Protein AF-A0A9Q0Y713-F1 (afdb_monomer_lite)

Sequence (232 aa):
MKVEVRAWLAIFNFWLKLIFLLRTLTSLLFVDNYHPTWKRALSLKVKTYGLSMKCLIQADYEMAKQLLKQRILVVERHCDLGATSNNILTNPALIPFKPANYFFAHLTKNQRRAFTLARMNALPSAIQEGKFHKIPYSHRKCLCRTDRIQTLVHVFLHCPLYDGIREKLIAPYLKQFPGWPEAFYTGLLLSEQNIYTEECPTSSILSNVAKFCAAAIIIHAQVSAIAQALTN

Radius of gyration: 23.09 Å; chains: 1; bounding box: 54×35×72 Å

pLDDT: mean 79.24, std 14.97, range [39.88, 96.69]

Structure (mmCIF, N/CA/C/O backbone):
data_AF-A0A9Q0Y713-F1
#
_entry.id   AF-A0A9Q0Y713-F1
#
loop_
_atom_site.group_PDB
_atom_site.id
_atom_site.type_symbol
_atom_site.label_atom_id
_atom_site.label_alt_id
_atom_site.label_comp_id
_atom_site.label_asym_id
_atom_site.label_entity_id
_atom_site.label_seq_id
_atom_site.pdbx_PDB_ins_code
_atom_site.Cartn_x
_atom_site.Cartn_y
_atom_site.Cartn_z
_atom_site.occupancy
_atom_site.B_iso_or_equiv
_atom_site.auth_seq_id
_atom_site.auth_comp_id
_atom_site.auth_asym_id
_atom_site.auth_atom_id
_atom_site.pdbx_PDB_model_num
ATOM 1 N N . MET A 1 1 ? -26.873 3.922 7.258 1.00 63.59 1 MET A N 1
ATOM 2 C CA . MET A 1 1 ? -26.369 3.857 8.644 1.00 63.59 1 MET A CA 1
ATOM 3 C C . MET A 1 1 ? -27.535 3.642 9.590 1.00 63.59 1 MET A C 1
ATOM 5 O O . MET A 1 1 ? -28.356 4.550 9.728 1.00 63.59 1 MET A O 1
ATOM 9 N N . LYS A 1 2 ? -27.622 2.444 10.166 1.00 77.56 2 LYS A N 1
ATOM 10 C CA . LYS A 1 2 ? -28.666 1.974 11.082 1.00 77.56 2 LYS A CA 1
ATOM 11 C C . LYS A 1 2 ? -28.768 2.889 12.310 1.00 77.56 2 LYS A C 1
ATOM 13 O O . LYS A 1 2 ? -27.781 3.489 12.743 1.00 77.56 2 LYS A O 1
ATOM 18 N N . VAL A 1 3 ? -29.970 3.003 12.877 1.00 80.19 3 VAL A N 1
ATOM 19 C CA . VAL A 1 3 ? -30.244 3.854 14.053 1.00 80.19 3 VAL A CA 1
ATOM 20 C C . VAL A 1 3 ? -29.385 3.433 15.249 1.00 80.19 3 VAL A C 1
ATOM 22 O O . VAL A 1 3 ? -28.808 4.284 15.923 1.00 80.19 3 VAL A O 1
ATOM 25 N N . GLU A 1 4 ? -29.199 2.125 15.441 1.00 81.50 4 GLU A N 1
ATOM 26 C CA . GLU A 1 4 ? -28.352 1.573 16.504 1.00 81.50 4 GLU A CA 1
ATOM 27 C C . GLU A 1 4 ? -26.894 2.062 16.402 1.00 81.50 4 GLU A C 1
ATOM 29 O O . GLU A 1 4 ? -26.287 2.459 17.396 1.00 81.50 4 GLU A O 1
ATOM 34 N N . VAL A 1 5 ? -26.338 2.112 15.188 1.00 82.25 5 VAL A N 1
ATOM 35 C CA . VAL A 1 5 ? -24.960 2.564 14.934 1.00 82.25 5 VAL A CA 1
ATOM 36 C C . VAL A 1 5 ? -24.782 4.041 15.290 1.00 82.25 5 VAL A C 1
ATOM 38 O O . VAL A 1 5 ? -23.784 4.424 15.905 1.00 82.25 5 VAL A O 1
ATOM 41 N N . ARG A 1 6 ? -25.773 4.878 14.956 1.00 83.00 6 ARG A N 1
ATOM 42 C CA . ARG A 1 6 ? -25.789 6.303 15.328 1.00 83.00 6 ARG A CA 1
ATOM 43 C C . ARG A 1 6 ? -25.812 6.484 16.846 1.00 83.00 6 ARG A C 1
ATOM 45 O O . ARG A 1 6 ? -25.045 7.295 17.362 1.00 83.00 6 ARG A O 1
ATOM 52 N N . ALA A 1 7 ? -26.641 5.709 17.545 1.00 85.69 7 ALA A N 1
ATOM 53 C CA . ALA A 1 7 ? -26.738 5.749 19.001 1.00 85.69 7 ALA A CA 1
ATOM 54 C C . ALA A 1 7 ? -25.409 5.354 19.664 1.00 85.69 7 ALA A C 1
ATOM 56 O O . ALA A 1 7 ? -24.905 6.080 20.520 1.00 85.69 7 ALA A O 1
ATOM 57 N N . TRP A 1 8 ? -24.775 4.269 19.208 1.00 87.69 8 TRP A N 1
ATOM 58 C CA . TRP A 1 8 ? -23.478 3.848 19.741 1.00 87.69 8 TRP A CA 1
ATOM 59 C C . TRP A 1 8 ? -22.362 4.857 19.477 1.00 87.69 8 TRP A C 1
ATOM 61 O O . TRP A 1 8 ? -21.559 5.110 20.371 1.00 87.69 8 TRP A O 1
ATOM 71 N N . LEU A 1 9 ? -22.321 5.488 18.301 1.00 86.50 9 LEU A N 1
ATOM 72 C CA . LEU A 1 9 ? -21.362 6.564 18.028 1.00 86.50 9 LEU A CA 1
ATOM 73 C C . LEU A 1 9 ? -21.535 7.747 18.986 1.00 86.50 9 LEU A C 1
ATOM 75 O O . LEU A 1 9 ? -20.541 8.292 19.465 1.00 86.50 9 LEU A O 1
ATOM 79 N N . ALA A 1 10 ? -22.775 8.142 19.281 1.00 86.50 10 ALA A N 1
ATOM 80 C CA . ALA A 1 10 ? -23.052 9.202 20.245 1.00 86.50 10 ALA A CA 1
ATOM 81 C C . ALA A 1 10 ? -22.584 8.814 21.658 1.00 86.50 10 ALA A C 1
ATOM 83 O O . ALA A 1 10 ? -21.874 9.590 22.300 1.00 86.50 10 ALA A O 1
ATOM 84 N N . ILE A 1 11 ? -22.895 7.588 22.093 1.00 87.44 11 ILE A N 1
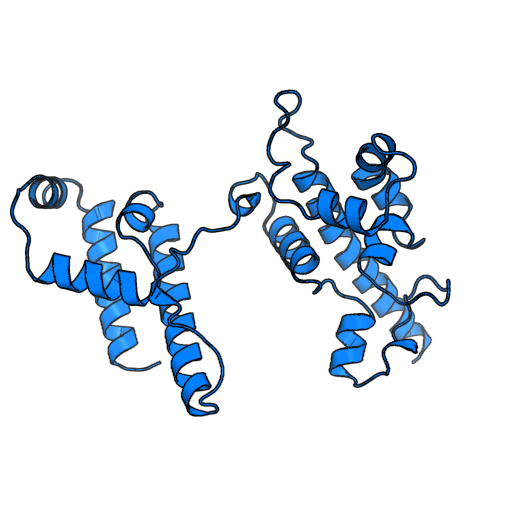ATOM 85 C CA . ILE A 1 11 ? -22.485 7.038 23.392 1.00 87.44 11 ILE A CA 1
ATOM 86 C C . ILE A 1 11 ? -20.954 6.989 23.517 1.00 87.44 11 ILE A C 1
ATOM 88 O O . ILE A 1 11 ? -20.407 7.460 24.513 1.00 87.44 11 ILE A O 1
ATOM 92 N N . PHE A 1 12 ? -20.238 6.477 22.510 1.00 88.62 12 PHE A N 1
ATOM 93 C CA . PHE A 1 12 ? -18.773 6.414 22.553 1.00 88.62 12 PHE A CA 1
ATOM 94 C C . PHE A 1 12 ? -18.122 7.790 22.509 1.00 88.62 12 PHE A C 1
ATOM 96 O O . PHE A 1 12 ? -17.156 8.018 23.230 1.00 88.62 12 PHE A O 1
ATOM 103 N N . ASN A 1 13 ? -18.649 8.722 21.711 1.00 87.00 13 ASN A N 1
ATOM 104 C CA . ASN A 1 13 ? -18.147 10.094 21.695 1.00 87.00 13 ASN A CA 1
ATOM 105 C C . ASN A 1 13 ? -18.317 10.760 23.063 1.00 87.00 13 ASN A C 1
ATOM 107 O O . ASN A 1 13 ? -17.397 11.417 23.539 1.00 87.00 13 ASN A O 1
ATOM 111 N N . PHE A 1 14 ? -19.473 10.582 23.703 1.00 85.44 14 PHE A N 1
ATOM 112 C CA . PHE A 1 14 ? -19.715 11.093 25.048 1.00 85.44 14 PHE A CA 1
ATOM 113 C C . PHE A 1 14 ? -18.764 10.464 26.076 1.00 85.44 14 PHE A C 1
ATOM 115 O O . PHE A 1 14 ? -18.131 11.175 26.851 1.00 85.44 14 PHE A O 1
ATOM 122 N N . TRP A 1 15 ? -18.587 9.143 26.023 1.00 85.88 15 TRP A N 1
ATOM 123 C CA . TRP A 1 15 ? -17.656 8.418 26.886 1.00 85.88 15 TRP A CA 1
ATOM 124 C C . TRP A 1 15 ? -16.191 8.858 26.703 1.00 85.88 15 TRP A C 1
ATOM 126 O O . TRP A 1 15 ? -15.490 9.079 27.689 1.00 85.88 15 TRP A O 1
ATOM 136 N N . LEU A 1 16 ? -15.729 9.054 25.465 1.00 84.19 16 LEU A N 1
ATOM 137 C CA . LEU A 1 16 ? -14.388 9.581 25.193 1.00 84.19 16 LEU A CA 1
ATOM 138 C C . LEU A 1 16 ? -14.226 10.998 25.754 1.00 84.19 16 LEU A C 1
ATOM 140 O O . LEU A 1 16 ? -13.221 11.292 26.395 1.00 84.19 16 LEU A O 1
ATOM 144 N N . LYS A 1 17 ? -15.222 11.874 25.571 1.00 84.44 17 LYS A N 1
ATOM 145 C CA . LYS A 1 17 ? -15.198 13.222 26.160 1.00 84.44 17 LYS A CA 1
ATOM 146 C C . LYS A 1 17 ? -15.094 13.167 27.685 1.00 84.44 17 LYS A C 1
ATOM 148 O O . LYS A 1 17 ? -14.314 13.915 28.262 1.00 84.44 17 LYS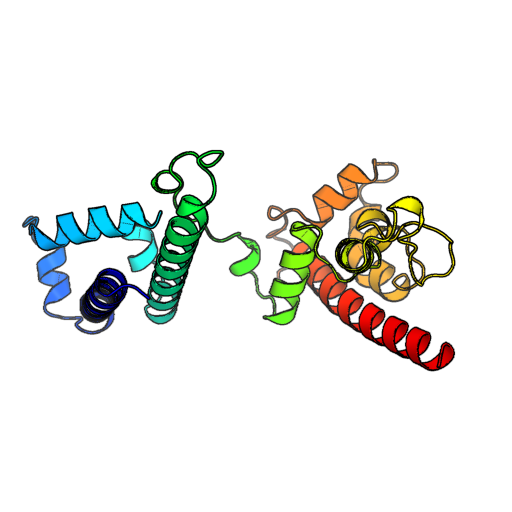 A O 1
ATOM 153 N N . LEU A 1 18 ? -15.825 12.260 28.329 1.00 78.12 18 LEU A N 1
ATOM 154 C CA . LEU A 1 18 ? -15.758 12.050 29.776 1.00 78.12 18 LEU A CA 1
ATOM 155 C C . LEU A 1 18 ? -14.345 11.676 30.253 1.00 78.12 18 LEU A C 1
ATOM 157 O O . LEU A 1 18 ? -13.889 12.206 31.263 1.00 78.12 18 LEU A O 1
ATOM 161 N N . ILE A 1 19 ? -13.636 10.808 29.530 1.00 77.06 19 ILE A N 1
ATOM 162 C CA . ILE A 1 19 ? -12.273 10.387 29.896 1.00 77.06 19 ILE A CA 1
ATOM 163 C C . ILE A 1 19 ? -11.241 11.483 29.636 1.00 77.06 19 ILE A C 1
ATOM 165 O O . ILE A 1 19 ? -10.391 11.739 30.483 1.00 77.06 19 ILE A O 1
ATOM 169 N N . PHE A 1 20 ? -11.291 12.105 28.459 1.00 75.94 20 PHE A N 1
ATOM 170 C CA . PHE A 1 20 ? -10.207 12.967 27.987 1.00 75.94 20 PHE A CA 1
ATOM 171 C C . PHE A 1 20 ? -10.398 14.452 28.323 1.00 75.94 20 PHE A C 1
ATOM 173 O O . PHE A 1 20 ? -9.408 15.174 28.398 1.00 75.94 20 PHE A O 1
ATOM 180 N N . LEU A 1 21 ? -11.635 14.925 28.525 1.00 71.00 21 LEU A N 1
ATOM 181 C CA . LEU A 1 21 ? -11.928 16.353 28.734 1.00 71.00 21 LEU A CA 1
ATOM 182 C C . LEU A 1 21 ? -12.357 16.685 30.170 1.00 71.00 21 LEU A C 1
ATOM 184 O O . LEU A 1 21 ? -12.054 17.773 30.650 1.00 71.00 21 LEU A O 1
ATOM 188 N N . LEU A 1 22 ? -13.030 15.774 30.882 1.00 65.75 22 LEU A N 1
ATOM 189 C C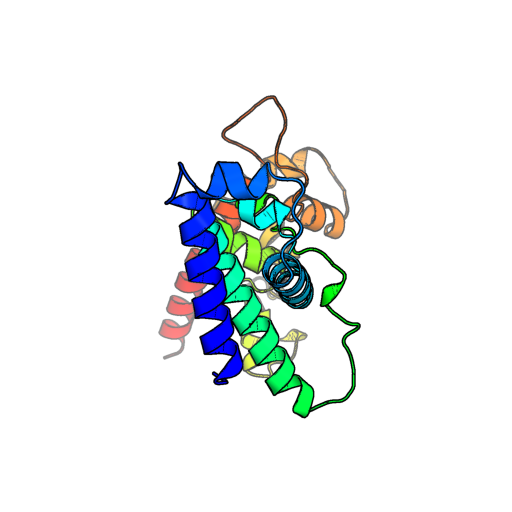A . LEU A 1 22 ? -13.490 16.020 32.256 1.00 65.75 22 LEU A CA 1
ATOM 190 C C . LEU A 1 22 ? -12.498 15.464 33.286 1.00 65.75 22 LEU A C 1
ATOM 192 O O . LEU A 1 22 ? -12.756 14.466 33.940 1.00 65.75 22 LEU A O 1
ATOM 196 N N . ARG A 1 23 ? -11.351 16.128 33.446 1.00 57.03 23 ARG A N 1
ATOM 197 C CA . ARG A 1 23 ? -10.198 15.651 34.241 1.00 57.03 23 ARG A CA 1
ATOM 198 C C . ARG A 1 23 ? -10.453 15.384 35.742 1.00 57.03 23 ARG A C 1
ATOM 200 O O . ARG A 1 23 ? -9.631 14.718 36.369 1.00 57.03 23 ARG A O 1
ATOM 207 N N . THR A 1 24 ? -11.537 15.890 36.334 1.00 57.03 24 THR A N 1
ATOM 208 C CA . THR A 1 24 ? -11.707 15.961 37.803 1.00 57.03 24 THR A CA 1
ATOM 209 C C . THR A 1 24 ? -12.681 14.949 38.415 1.00 57.03 24 THR A C 1
ATOM 211 O O . THR A 1 24 ? -12.411 14.450 39.500 1.00 57.03 24 THR A O 1
ATOM 214 N N . LEU A 1 25 ? -13.792 14.615 37.751 1.00 55.88 25 LEU A N 1
ATOM 215 C CA . LEU A 1 25 ? -14.823 13.712 38.302 1.00 55.88 25 LEU A CA 1
ATOM 216 C C . LEU A 1 25 ? -14.716 12.277 37.771 1.00 55.88 25 LEU A C 1
ATOM 218 O O . LEU A 1 25 ? -15.039 11.322 38.474 1.00 55.88 25 LEU A O 1
ATOM 222 N N . THR A 1 26 ? -14.242 12.091 36.538 1.00 55.97 26 THR A N 1
ATOM 223 C CA . THR A 1 26 ? -14.124 10.752 35.943 1.00 55.97 26 THR A CA 1
ATOM 224 C C . THR A 1 26 ? -12.898 10.004 36.435 1.00 55.97 26 THR A C 1
ATOM 226 O O . THR A 1 26 ? -12.982 8.795 36.619 1.00 55.97 26 THR A O 1
ATOM 229 N N . SER A 1 27 ? -11.796 10.695 36.732 1.00 53.69 27 SER A N 1
ATOM 230 C CA . SER A 1 27 ? -10.625 10.108 37.394 1.00 53.69 27 SER A CA 1
ATOM 231 C C . SER A 1 27 ? -11.010 9.409 38.704 1.00 53.69 27 SER A C 1
ATOM 233 O O . SER A 1 27 ? -10.594 8.276 38.924 1.00 53.69 27 SER A O 1
ATOM 235 N N . LEU A 1 28 ? -11.903 10.007 39.499 1.00 54.62 28 LEU A N 1
ATOM 236 C CA . LEU A 1 28 ? -12.452 9.399 40.716 1.00 54.62 28 LEU A CA 1
ATOM 237 C C . LEU A 1 28 ? -13.350 8.183 40.420 1.00 54.62 28 LEU A C 1
ATOM 239 O O . LEU A 1 28 ? -13.175 7.137 41.035 1.00 54.62 28 LEU A O 1
ATOM 243 N N . LEU A 1 29 ? -14.232 8.257 39.414 1.00 56.84 29 LEU A N 1
ATOM 244 C CA . LEU A 1 29 ? -15.088 7.130 38.989 1.00 56.84 29 LEU A CA 1
ATOM 245 C C . LEU A 1 29 ? -14.316 5.937 38.389 1.00 56.84 29 LEU A C 1
ATOM 247 O O . LEU A 1 29 ? -14.857 4.834 38.292 1.00 56.84 29 LEU A O 1
ATOM 251 N N . PHE A 1 30 ? -13.083 6.147 37.914 1.00 56.12 30 PHE A N 1
ATOM 252 C CA . PHE A 1 30 ? -12.217 5.080 37.399 1.00 56.12 30 PHE A CA 1
ATOM 253 C C . PHE A 1 30 ? -11.274 4.491 38.457 1.00 56.12 30 PHE A C 1
ATOM 255 O O . PHE A 1 30 ? -10.820 3.365 38.247 1.00 56.12 30 PHE A O 1
ATOM 262 N N . VAL A 1 31 ? -11.000 5.218 39.547 1.00 54.97 31 VAL A N 1
ATOM 263 C CA . VAL A 1 31 ? -10.258 4.739 40.731 1.00 54.97 31 VAL A CA 1
ATOM 264 C C . VAL A 1 31 ? -11.171 3.961 41.681 1.00 54.97 31 VAL A C 1
ATOM 266 O O . VAL A 1 31 ? -10.708 3.058 42.371 1.00 54.97 31 VAL A O 1
ATOM 269 N N . ASP A 1 32 ? -12.467 4.270 41.685 1.00 57.03 32 ASP A N 1
ATOM 270 C CA . ASP A 1 32 ? -13.451 3.547 42.479 1.00 57.03 32 ASP A CA 1
ATOM 271 C C . ASP A 1 32 ? -13.588 2.079 42.014 1.00 57.03 32 ASP A C 1
ATOM 273 O O . ASP A 1 32 ? -13.663 1.779 40.815 1.00 57.03 32 ASP A O 1
ATOM 277 N N . ASN A 1 33 ? -13.653 1.149 42.973 1.00 57.69 33 ASN A N 1
ATOM 278 C CA . ASN A 1 33 ? -13.847 -0.290 42.732 1.00 57.69 33 ASN A CA 1
ATOM 279 C C . ASN A 1 33 ? -15.261 -0.613 42.223 1.00 57.69 33 ASN A C 1
ATOM 281 O O . ASN A 1 33 ? -15.589 -1.765 41.930 1.00 57.69 33 ASN A O 1
ATOM 285 N N . TYR A 1 34 ? -16.108 0.403 42.086 1.00 62.25 34 TYR A N 1
ATOM 286 C CA . TYR A 1 34 ? -17.422 0.271 41.498 1.00 62.25 34 TYR A CA 1
ATOM 287 C C . TYR A 1 34 ? -17.335 -0.104 40.006 1.00 62.25 34 TYR A C 1
ATOM 289 O O . TYR A 1 34 ? -16.697 0.552 39.176 1.00 62.25 34 TYR A O 1
ATOM 297 N N . HIS A 1 35 ? -18.003 -1.197 39.634 1.00 62.81 35 HIS A N 1
ATOM 298 C CA . HIS A 1 35 ? -18.115 -1.673 38.255 1.00 62.81 35 HIS A CA 1
ATOM 299 C C . HIS A 1 35 ? -19.514 -1.384 37.705 1.00 62.81 35 HIS A C 1
ATOM 301 O O . HIS A 1 35 ? -20.364 -2.278 37.686 1.00 62.81 35 HIS A O 1
ATOM 307 N N . PRO A 1 36 ? -19.783 -0.154 37.232 1.00 70.69 36 PRO A N 1
ATOM 308 C CA . PRO A 1 36 ? -21.106 0.179 36.745 1.00 70.69 36 PRO A CA 1
ATOM 309 C C . PRO A 1 36 ? -21.493 -0.686 35.540 1.00 70.69 36 PRO A C 1
ATOM 311 O O . PRO A 1 36 ? -20.684 -0.954 34.642 1.00 70.69 36 PRO A O 1
ATOM 314 N N . THR A 1 37 ? -22.765 -1.074 35.483 1.00 75.81 37 THR A N 1
ATOM 315 C CA . THR A 1 37 ? -23.350 -1.882 34.398 1.00 75.81 37 THR A CA 1
ATOM 316 C C . THR A 1 37 ? -23.108 -1.259 33.022 1.00 75.81 37 THR A C 1
ATOM 318 O O . THR A 1 37 ? -22.775 -1.971 32.072 1.00 75.81 37 THR A O 1
ATOM 321 N N . TRP A 1 38 ? -23.153 0.073 32.921 1.00 78.12 38 TRP A N 1
ATOM 322 C CA . TRP A 1 38 ? -22.865 0.802 31.684 1.00 78.12 38 TRP A CA 1
ATOM 323 C C . TRP A 1 38 ? -21.404 0.653 31.221 1.00 78.12 38 TRP A C 1
ATOM 325 O O . TRP A 1 38 ? -21.154 0.529 30.023 1.00 78.12 38 TRP A O 1
ATOM 335 N N . LYS A 1 39 ? -20.427 0.578 32.139 1.00 75.81 39 LYS A N 1
ATOM 336 C CA . LYS A 1 39 ? -19.001 0.362 31.812 1.00 75.81 39 LYS A CA 1
ATOM 337 C C . LYS A 1 39 ? -18.771 -1.055 31.297 1.00 75.81 39 LYS A C 1
ATOM 339 O O . LYS A 1 39 ? -18.023 -1.246 30.336 1.00 75.81 39 LYS A O 1
ATOM 344 N N . ARG A 1 40 ? -19.466 -2.044 31.870 1.00 80.00 40 ARG A N 1
ATOM 345 C CA . ARG A 1 40 ? -19.461 -3.425 31.364 1.00 80.00 40 ARG A CA 1
ATOM 346 C C . ARG A 1 40 ? -20.081 -3.500 29.967 1.00 80.00 40 ARG A C 1
ATOM 348 O O . ARG A 1 40 ? -19.453 -4.072 29.077 1.00 80.00 40 ARG A O 1
ATOM 355 N N . ALA A 1 41 ? -21.236 -2.866 29.754 1.00 82.94 41 ALA A N 1
ATOM 356 C CA . ALA A 1 41 ? -21.906 -2.804 28.454 1.00 82.94 41 ALA A CA 1
ATOM 357 C C . ALA A 1 41 ? -21.033 -2.129 27.381 1.00 82.94 41 ALA A C 1
ATOM 359 O O . ALA A 1 41 ? -20.870 -2.676 26.290 1.00 82.94 41 ALA A O 1
ATOM 360 N N . LEU A 1 42 ? -20.388 -1.004 27.714 1.00 83.75 42 LEU A N 1
ATOM 361 C CA . LEU A 1 42 ? -19.396 -0.358 26.852 1.00 83.75 42 LEU A CA 1
ATOM 362 C C . LEU A 1 42 ? -18.247 -1.305 26.522 1.00 83.75 42 LEU A C 1
ATOM 364 O O . LEU A 1 42 ? -17.925 -1.478 25.353 1.00 83.75 42 LEU A O 1
ATOM 368 N N . SER A 1 43 ? -17.646 -1.950 27.525 1.00 81.69 43 SER A N 1
ATOM 369 C CA . SER A 1 43 ? -16.508 -2.847 27.296 1.00 81.69 43 SER A CA 1
ATOM 370 C C . SER A 1 43 ? -16.871 -4.017 26.377 1.00 81.69 43 SER A C 1
ATOM 372 O O . SER A 1 43 ? -16.085 -4.380 25.503 1.00 81.69 43 SER A O 1
ATOM 374 N N . LEU A 1 44 ? -18.078 -4.572 26.531 1.00 83.88 44 LEU A N 1
ATOM 375 C CA . LEU A 1 44 ? -18.582 -5.653 25.696 1.00 83.88 44 LEU A CA 1
ATOM 376 C C . LEU A 1 44 ? -18.805 -5.163 24.264 1.00 83.88 44 LEU A C 1
ATOM 378 O O . LEU A 1 44 ? -18.348 -5.803 23.322 1.00 83.88 44 LEU A O 1
ATOM 382 N N . LYS A 1 45 ? -19.429 -3.993 24.090 1.00 85.06 45 LYS A N 1
ATOM 383 C CA . LYS A 1 45 ? -19.682 -3.435 22.760 1.00 85.06 45 LYS A CA 1
ATOM 384 C C . LYS A 1 45 ? -18.387 -3.018 22.051 1.00 85.06 45 LYS A C 1
ATOM 386 O O . LYS A 1 45 ? -18.222 -3.311 20.874 1.00 85.06 45 LYS A O 1
ATOM 391 N N . VAL A 1 46 ? -17.417 -2.434 22.753 1.00 83.44 46 VAL A N 1
ATOM 392 C CA . VAL A 1 46 ? -16.078 -2.136 22.204 1.00 83.44 46 VAL A CA 1
ATOM 393 C C . VAL A 1 46 ? -15.393 -3.418 21.715 1.00 83.44 46 VAL A C 1
ATOM 395 O O . VAL A 1 46 ? -14.847 -3.433 20.610 1.00 83.44 46 VAL A O 1
ATOM 398 N N . LYS A 1 47 ? -15.505 -4.521 22.470 1.00 81.38 47 LYS A N 1
ATOM 399 C CA . LYS A 1 47 ? -15.014 -5.839 22.034 1.00 81.38 47 LYS A CA 1
ATOM 400 C C . LYS A 1 47 ? -15.719 -6.348 20.777 1.00 81.38 47 LYS A C 1
ATOM 402 O O . LYS A 1 47 ? -15.042 -6.889 19.913 1.00 81.38 47 LYS A O 1
ATOM 407 N N . THR A 1 48 ? -17.030 -6.125 20.611 1.00 80.56 48 THR A N 1
ATOM 408 C CA . THR A 1 48 ? -17.726 -6.514 19.362 1.00 80.56 48 THR A CA 1
ATOM 409 C C . THR A 1 48 ? -17.177 -5.808 18.117 1.00 80.56 48 THR A C 1
ATOM 411 O O . THR A 1 48 ? -17.258 -6.354 17.023 1.00 80.56 48 THR A O 1
ATOM 414 N N . TYR A 1 49 ? -16.533 -4.644 18.272 1.00 80.12 49 TYR A N 1
ATOM 415 C CA . TYR A 1 49 ? -15.829 -3.948 17.186 1.00 80.12 49 TYR A CA 1
ATOM 416 C C . TYR A 1 49 ? -14.346 -4.364 17.041 1.00 80.12 49 TYR A C 1
ATOM 418 O O . TYR A 1 49 ? -13.593 -3.774 16.256 1.00 80.12 49 TYR A O 1
ATOM 426 N N . GLY A 1 50 ? -13.901 -5.382 17.787 1.00 73.81 50 GLY A N 1
ATOM 427 C CA . GLY A 1 50 ? -12.519 -5.873 17.816 1.00 73.81 50 GLY A CA 1
ATOM 428 C C . GLY A 1 50 ? -11.534 -4.879 18.437 1.00 73.81 50 GLY A C 1
ATOM 429 O O . GLY A 1 50 ? -10.372 -4.822 18.036 1.00 73.81 50 GLY A O 1
ATOM 430 N N . LEU A 1 51 ? -12.008 -4.044 19.363 1.00 80.81 51 LEU A N 1
ATOM 431 C CA . LEU A 1 51 ? -11.207 -3.043 20.061 1.00 80.81 51 LEU A CA 1
ATOM 432 C C . LEU A 1 51 ? -11.025 -3.411 21.531 1.00 80.81 51 LEU A C 1
ATOM 434 O O . LEU A 1 51 ? -11.843 -4.115 22.126 1.00 80.81 51 LEU A O 1
ATOM 438 N N . SER A 1 52 ? -9.951 -2.901 22.136 1.00 81.19 52 SER A N 1
ATOM 439 C CA . SER A 1 52 ? -9.739 -2.987 23.578 1.00 81.19 52 SER A CA 1
ATOM 440 C C . SER A 1 52 ? -9.882 -1.610 24.217 1.00 81.19 52 SER A C 1
ATOM 442 O O . SER A 1 52 ? -9.420 -0.602 23.682 1.00 81.19 52 SER A O 1
ATOM 444 N N . MET A 1 53 ? -10.504 -1.567 25.396 1.00 76.50 53 MET A N 1
ATOM 445 C CA . MET A 1 53 ? -10.688 -0.317 26.137 1.00 76.50 53 MET A CA 1
ATOM 446 C C . MET A 1 53 ? -9.343 0.326 26.500 1.00 76.50 53 MET A C 1
ATOM 448 O O . MET A 1 53 ? -9.196 1.538 26.414 1.00 76.50 53 MET A O 1
ATOM 452 N N . LYS A 1 54 ? -8.338 -0.498 26.834 1.00 76.62 54 LYS A N 1
ATOM 453 C CA . LYS A 1 54 ? -6.971 -0.042 27.125 1.00 76.62 54 LYS A CA 1
ATOM 454 C C . LYS A 1 54 ? -6.344 0.679 25.927 1.00 76.62 54 LYS A C 1
ATOM 456 O O . LYS A 1 54 ? -5.779 1.747 26.109 1.00 76.62 54 LYS A O 1
ATOM 461 N N . CYS A 1 55 ? -6.504 0.141 24.715 1.00 73.88 55 CYS A N 1
ATOM 462 C CA . CYS A 1 55 ? -5.986 0.758 23.490 1.00 73.88 55 CYS A CA 1
ATOM 463 C C . CYS A 1 55 ? -6.615 2.133 23.222 1.00 73.88 55 CYS A C 1
ATOM 465 O O . CYS A 1 55 ? -5.912 3.058 22.831 1.00 73.88 55 CYS A O 1
ATOM 467 N N . LEU A 1 56 ? -7.916 2.289 23.486 1.00 79.50 56 LEU A N 1
ATOM 468 C CA . LEU A 1 56 ? -8.612 3.567 23.309 1.00 79.50 56 LEU A CA 1
ATOM 469 C C . LEU A 1 56 ? -8.190 4.627 24.330 1.00 79.50 56 LEU A C 1
ATOM 471 O O . LEU A 1 56 ? -8.154 5.798 23.986 1.00 79.50 56 LEU A O 1
ATOM 475 N N . ILE A 1 57 ? -7.877 4.220 25.562 1.00 78.62 57 ILE A N 1
ATOM 476 C CA . ILE A 1 57 ? -7.415 5.121 26.631 1.00 78.62 57 ILE A CA 1
ATOM 477 C C . ILE A 1 57 ? -5.951 5.532 26.410 1.00 78.62 57 ILE A C 1
ATOM 479 O O . ILE A 1 57 ? -5.578 6.655 26.725 1.00 78.62 57 ILE A O 1
ATOM 483 N N . GLN A 1 58 ? -5.122 4.631 25.875 1.00 75.75 58 GLN A N 1
ATOM 484 C CA . GLN A 1 58 ? -3.719 4.914 25.550 1.00 75.75 58 GLN A CA 1
ATOM 485 C C . GLN A 1 58 ? -3.552 5.803 24.308 1.00 75.75 58 GLN A C 1
ATOM 487 O O . GLN A 1 58 ? -2.504 6.423 24.146 1.00 75.75 58 GLN A O 1
ATOM 492 N N . ALA A 1 59 ? -4.551 5.846 23.425 1.00 74.69 59 ALA A N 1
ATOM 493 C CA . ALA A 1 59 ? -4.574 6.740 22.274 1.00 74.69 59 ALA A CA 1
ATOM 494 C C . ALA A 1 59 ? -4.980 8.168 22.680 1.00 74.69 59 ALA A C 1
ATOM 496 O O . ALA A 1 59 ? -5.649 8.370 23.690 1.00 74.69 59 ALA A O 1
ATOM 497 N N . ASP A 1 60 ? -4.620 9.165 21.867 1.00 80.94 60 ASP A N 1
ATOM 498 C CA . ASP A 1 60 ? -5.178 10.509 22.022 1.00 80.94 60 ASP A CA 1
ATOM 499 C C . ASP A 1 60 ? -6.683 10.541 21.665 1.00 80.94 60 ASP A C 1
ATOM 501 O O . ASP A 1 60 ? -7.219 9.634 21.017 1.00 80.94 60 ASP A O 1
ATOM 505 N N . TYR A 1 61 ? -7.385 11.591 22.106 1.00 82.31 61 TYR A N 1
ATOM 506 C CA . TYR A 1 61 ? -8.838 11.711 21.937 1.00 82.31 61 TYR A CA 1
ATOM 507 C C . TYR A 1 61 ? -9.283 11.636 20.466 1.00 82.31 61 TYR A C 1
ATOM 509 O O . TYR A 1 61 ? -10.254 10.941 20.149 1.00 82.31 61 TYR A O 1
ATOM 517 N N . GLU A 1 62 ? -8.589 12.326 19.556 1.00 82.62 62 GLU A N 1
ATOM 518 C CA . GLU A 1 62 ? -8.976 12.364 18.141 1.00 82.62 62 GLU A CA 1
ATOM 519 C C . GLU A 1 62 ? -8.700 11.028 17.441 1.00 82.62 62 GLU A C 1
ATOM 521 O O . GLU A 1 62 ? -9.536 10.551 16.670 1.00 82.62 62 GLU A O 1
ATOM 526 N N . MET A 1 63 ? -7.591 10.368 17.766 1.00 78.75 63 MET A N 1
ATOM 527 C CA . MET A 1 63 ? -7.242 9.036 17.287 1.00 78.75 63 MET A CA 1
ATOM 528 C C . MET A 1 63 ? -8.252 8.002 17.783 1.00 78.75 63 MET A C 1
ATOM 530 O O . MET A 1 63 ? -8.796 7.247 16.977 1.00 78.75 63 MET A O 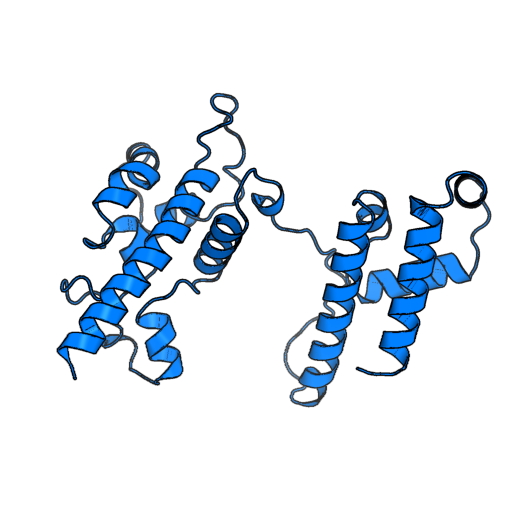1
ATOM 534 N N . ALA A 1 64 ? -8.569 7.990 19.082 1.00 82.38 64 ALA A N 1
ATOM 535 C CA . ALA A 1 64 ? -9.540 7.065 19.665 1.00 82.38 64 ALA A CA 1
ATOM 536 C C . ALA A 1 64 ? -10.927 7.221 19.019 1.00 82.38 64 ALA A C 1
ATOM 538 O O . ALA A 1 64 ? -11.573 6.234 18.651 1.00 82.38 64 ALA A O 1
ATOM 539 N N . LYS A 1 65 ? -11.358 8.469 18.808 1.00 85.88 65 LYS A N 1
ATOM 540 C CA . LYS A 1 65 ? -12.616 8.815 18.139 1.00 85.88 65 LYS A CA 1
ATOM 541 C C . LYS A 1 65 ? -12.643 8.369 16.678 1.00 85.88 65 LYS A C 1
ATOM 543 O O . LYS A 1 65 ? -13.628 7.769 16.237 1.00 85.88 65 LYS A O 1
ATOM 548 N N . GLN A 1 66 ? -11.582 8.641 15.916 1.00 83.94 66 GLN A N 1
ATOM 549 C CA . GLN A 1 66 ? -11.484 8.214 14.517 1.00 83.94 66 GLN A CA 1
ATOM 550 C C . GLN A 1 66 ? -11.478 6.691 14.393 1.00 83.94 66 GLN A C 1
ATOM 552 O O . GLN A 1 66 ? -12.182 6.143 13.545 1.00 83.94 66 GLN A O 1
ATOM 557 N N . LEU A 1 67 ? -10.739 6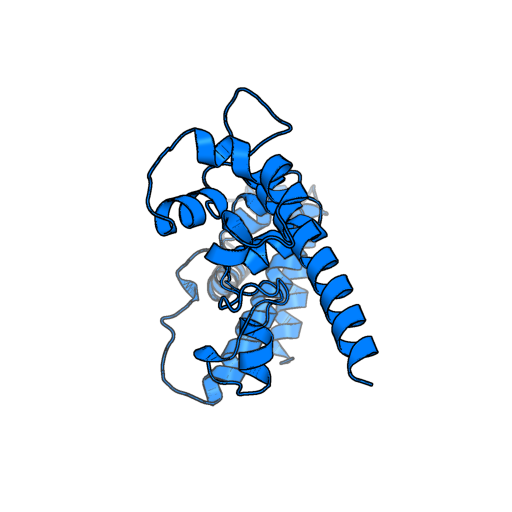.011 15.264 1.00 81.25 67 LEU A N 1
ATOM 558 C CA . LEU A 1 67 ? -10.582 4.563 15.263 1.00 81.25 67 LEU A CA 1
ATOM 559 C C . LEU A 1 67 ? -11.900 3.850 15.606 1.00 81.25 67 LEU A C 1
ATOM 561 O O . LEU A 1 67 ? -12.309 2.940 14.883 1.00 81.25 67 LEU A O 1
ATOM 565 N N . LEU A 1 68 ? -12.632 4.322 16.622 1.00 86.62 68 LEU A N 1
ATOM 566 C CA . LEU A 1 68 ? -13.985 3.842 16.929 1.00 86.62 68 LEU A CA 1
ATOM 567 C C . LEU A 1 68 ? -14.940 4.048 15.752 1.00 86.62 68 LEU A C 1
ATOM 569 O O . LEU A 1 68 ? -15.610 3.106 15.327 1.00 86.62 68 LEU A O 1
ATOM 573 N N . LYS A 1 69 ? -14.969 5.260 15.182 1.00 85.94 69 LYS A N 1
ATOM 574 C CA . LYS A 1 69 ? -15.837 5.578 14.042 1.00 85.94 69 LYS A CA 1
ATOM 575 C C . LYS A 1 69 ? -15.549 4.678 12.843 1.00 85.94 69 LYS A C 1
ATOM 577 O O . LYS A 1 69 ? -16.481 4.156 12.237 1.00 85.94 69 LYS A O 1
ATOM 582 N N . GLN A 1 70 ? -14.277 4.473 12.510 1.00 82.88 70 GLN A N 1
ATOM 583 C CA . GLN A 1 70 ? -13.878 3.596 11.413 1.00 82.88 70 GLN A CA 1
ATOM 584 C C . GLN A 1 70 ? -14.326 2.155 11.654 1.00 82.88 70 GLN A C 1
ATOM 586 O O . GLN A 1 70 ? -14.951 1.567 10.774 1.00 82.88 70 GLN A O 1
ATOM 591 N N . ARG A 1 71 ? -14.060 1.587 12.837 1.00 82.44 71 ARG A N 1
ATOM 592 C CA . ARG A 1 71 ? -14.390 0.182 13.129 1.00 82.44 71 ARG A CA 1
ATOM 593 C C . ARG A 1 71 ? -15.888 -0.078 13.145 1.00 82.44 71 ARG A C 1
ATOM 595 O O . ARG A 1 71 ? -16.320 -1.076 12.581 1.00 82.44 71 ARG A O 1
ATOM 602 N N . ILE A 1 72 ? -16.671 0.837 13.708 1.00 84.62 72 ILE A N 1
ATOM 603 C CA . ILE A 1 72 ? -18.134 0.743 13.702 1.00 84.62 72 ILE A CA 1
ATOM 604 C C . ILE A 1 72 ? -18.668 0.728 12.261 1.00 84.62 72 ILE A C 1
ATOM 606 O O . ILE A 1 72 ? -19.468 -0.138 11.919 1.00 84.62 72 ILE A O 1
ATOM 610 N N . LEU A 1 73 ? -18.176 1.625 11.397 1.00 81.50 73 LEU A N 1
ATOM 611 C CA . LEU A 1 73 ? -18.584 1.673 9.987 1.00 81.50 73 LEU A CA 1
ATOM 612 C C . LEU A 1 73 ? -18.132 0.440 9.192 1.00 81.50 73 LEU A C 1
ATOM 614 O O . LEU A 1 73 ? -18.851 -0.005 8.301 1.00 81.50 73 LEU A O 1
ATOM 618 N N . VAL A 1 74 ? -16.952 -0.113 9.490 1.00 77.19 74 VAL A N 1
ATOM 619 C CA . VAL A 1 74 ? -16.472 -1.351 8.855 1.00 77.19 74 VAL A CA 1
ATOM 620 C C . VAL A 1 74 ? -17.340 -2.540 9.255 1.00 77.19 74 VAL A C 1
ATOM 622 O O . VAL A 1 74 ? -17.740 -3.299 8.378 1.00 77.19 74 VAL A O 1
ATOM 625 N N . VAL A 1 75 ? -17.655 -2.692 10.545 1.00 76.75 75 VAL A N 1
ATOM 626 C CA . VAL A 1 75 ? -18.519 -3.778 11.031 1.00 76.75 75 VAL A CA 1
ATOM 627 C C . VAL A 1 75 ? -19.925 -3.649 10.457 1.00 76.75 75 VAL A C 1
ATOM 629 O O . VAL A 1 75 ? -20.456 -4.636 9.968 1.00 76.75 75 VAL A O 1
ATOM 632 N N . GLU A 1 76 ? -20.497 -2.443 10.424 1.00 78.38 76 GLU A N 1
ATOM 633 C CA . GLU A 1 76 ? -21.800 -2.209 9.792 1.00 78.38 76 GLU A CA 1
ATOM 634 C C . GLU A 1 76 ? -21.789 -2.624 8.316 1.00 78.38 76 GLU A C 1
ATOM 636 O O . GLU A 1 76 ? -22.631 -3.411 7.888 1.00 78.38 76 GLU A O 1
ATOM 641 N N . ARG A 1 77 ? -20.783 -2.171 7.557 1.00 73.56 77 ARG A N 1
ATOM 642 C CA . ARG A 1 77 ? -20.643 -2.522 6.141 1.00 73.56 77 ARG A CA 1
ATOM 643 C C . ARG A 1 77 ? -20.447 -4.027 5.946 1.00 73.56 77 ARG A C 1
ATOM 645 O O . ARG A 1 77 ? -20.950 -4.582 4.980 1.00 73.56 77 ARG A O 1
ATOM 652 N N . HIS A 1 78 ? -19.731 -4.690 6.852 1.00 67.06 78 HIS A N 1
ATOM 653 C CA . HIS A 1 78 ? -19.538 -6.135 6.804 1.00 67.06 78 HIS A CA 1
ATOM 654 C C . HIS A 1 78 ? -20.827 -6.903 7.122 1.00 67.06 78 HIS A C 1
ATOM 656 O O . HIS A 1 78 ? -21.124 -7.871 6.434 1.00 67.06 78 HIS A O 1
ATOM 662 N N . CYS A 1 79 ? -21.628 -6.453 8.092 1.00 67.38 79 CYS A N 1
ATOM 663 C CA . CYS A 1 79 ? -22.949 -7.024 8.359 1.00 67.38 79 CYS A CA 1
ATOM 664 C C . CYS A 1 79 ? -23.899 -6.857 7.165 1.00 67.38 79 CYS A C 1
ATOM 666 O O . CYS A 1 79 ? -24.657 -7.773 6.865 1.00 67.38 79 CYS A O 1
ATOM 668 N N . ASP A 1 80 ? -23.843 -5.716 6.474 1.00 64.25 80 ASP A N 1
ATOM 669 C CA . ASP A 1 80 ? -24.658 -5.475 5.279 1.00 64.25 80 ASP A CA 1
ATOM 670 C C . ASP A 1 80 ? -24.204 -6.352 4.091 1.00 64.25 80 ASP A C 1
ATOM 672 O O . ASP A 1 80 ? -25.039 -6.848 3.343 1.00 64.25 80 ASP A O 1
ATOM 676 N N . LEU A 1 81 ? -22.896 -6.616 3.951 1.00 57.44 81 LEU A N 1
ATOM 677 C CA . LEU A 1 81 ? -22.337 -7.526 2.935 1.00 57.44 81 LEU A CA 1
ATOM 678 C C . LEU A 1 81 ? -22.537 -9.018 3.276 1.00 57.44 81 LEU A C 1
ATOM 680 O O . LEU A 1 81 ? -22.684 -9.848 2.379 1.00 57.44 81 LEU A O 1
ATOM 684 N N . GLY A 1 82 ? -22.562 -9.371 4.563 1.00 51.03 82 GLY A N 1
ATOM 685 C CA . GLY A 1 82 ? -22.781 -10.735 5.058 1.00 51.03 82 GLY A CA 1
ATOM 686 C C . GLY A 1 82 ? -24.199 -11.257 4.818 1.00 51.03 82 GLY A C 1
ATOM 687 O O . GLY A 1 82 ? -24.402 -12.466 4.781 1.00 51.03 82 GLY A O 1
ATOM 688 N N . ALA A 1 83 ? -25.163 -10.371 4.549 1.00 54.81 83 ALA A N 1
ATOM 689 C CA . ALA A 1 83 ? -26.494 -10.754 4.079 1.00 54.81 83 ALA A CA 1
ATOM 690 C C . ALA A 1 83 ? -26.483 -11.389 2.668 1.00 54.81 83 ALA A C 1
ATOM 692 O O . ALA A 1 83 ? -27.489 -11.960 2.257 1.00 54.81 83 ALA A O 1
ATOM 693 N N . THR A 1 84 ? -25.359 -11.323 1.936 1.00 42.97 84 THR A N 1
ATOM 694 C CA . THR A 1 84 ? -25.224 -11.866 0.570 1.00 42.97 84 THR A CA 1
ATOM 695 C C . THR A 1 84 ? -24.332 -13.101 0.404 1.00 42.97 84 THR A C 1
ATOM 697 O O . THR A 1 84 ? -24.274 -13.626 -0.702 1.00 42.97 84 THR A O 1
ATOM 700 N N . SER A 1 85 ? -23.700 -13.656 1.442 1.00 41.31 85 SER A N 1
ATOM 701 C CA . SER A 1 85 ? -23.112 -15.005 1.332 1.00 41.31 85 SER A CA 1
ATOM 702 C C . SER A 1 85 ? -22.705 -15.564 2.694 1.00 41.31 85 SER A C 1
ATOM 704 O O . SER A 1 85 ? -21.832 -15.006 3.354 1.00 41.31 85 SER A O 1
ATOM 706 N N . ASN A 1 86 ? -23.262 -16.721 3.058 1.00 42.62 86 ASN A N 1
ATOM 707 C CA . ASN A 1 86 ? -22.969 -17.486 4.281 1.00 42.62 86 ASN A CA 1
ATOM 708 C C . ASN A 1 86 ? -21.555 -18.087 4.362 1.00 42.62 86 ASN A C 1
ATOM 710 O O . ASN A 1 86 ? -21.301 -18.924 5.223 1.00 42.62 86 ASN A O 1
ATOM 714 N N . ASN A 1 87 ? -20.619 -17.693 3.503 1.00 45.56 87 ASN A N 1
ATOM 715 C CA . ASN A 1 87 ? -19.315 -18.333 3.458 1.00 45.56 87 ASN A CA 1
ATOM 716 C C . ASN A 1 87 ? -18.198 -17.321 3.690 1.00 45.56 87 ASN A C 1
ATOM 718 O O . ASN A 1 87 ? -17.983 -16.412 2.895 1.00 45.56 87 ASN A O 1
ATOM 722 N N . ILE A 1 88 ? -17.441 -17.608 4.752 1.00 47.41 88 ILE A N 1
ATOM 723 C CA . ILE A 1 88 ? -16.139 -17.045 5.109 1.00 47.41 88 ILE A CA 1
ATOM 724 C C . ILE A 1 88 ? -16.249 -15.711 5.856 1.00 47.41 88 ILE A C 1
ATOM 726 O O . ILE A 1 88 ? -16.252 -14.642 5.260 1.00 47.41 88 ILE A O 1
ATOM 730 N N . LEU A 1 89 ? -16.275 -15.786 7.189 1.00 42.84 89 LEU A N 1
ATOM 731 C CA . LEU A 1 89 ? -15.298 -15.125 8.065 1.00 42.84 89 LEU A CA 1
ATOM 732 C C . LEU A 1 89 ? -15.613 -15.492 9.520 1.00 42.84 89 LEU A C 1
ATOM 734 O O . LEU A 1 89 ? -16.608 -15.074 10.108 1.00 42.84 89 LEU A O 1
ATOM 738 N N . THR A 1 90 ? -14.728 -16.296 10.102 1.00 45.34 90 THR A N 1
ATOM 739 C CA . THR A 1 90 ? -14.593 -16.481 11.547 1.00 45.34 90 THR A CA 1
ATOM 740 C C . THR A 1 90 ? -14.699 -15.140 12.266 1.00 45.34 90 THR A C 1
ATOM 742 O O . THR A 1 90 ? -14.004 -14.190 11.910 1.00 45.34 90 THR A O 1
ATOM 745 N N . ASN A 1 91 ? -15.571 -15.098 13.271 1.00 43.78 91 ASN A N 1
ATOM 746 C CA . ASN A 1 91 ? -15.878 -13.974 14.150 1.00 43.78 91 ASN A CA 1
ATOM 747 C C . ASN A 1 91 ? -14.692 -12.985 14.335 1.00 43.78 91 ASN A C 1
ATOM 749 O O . ASN A 1 91 ? -13.779 -13.260 15.120 1.00 43.78 91 ASN A O 1
ATOM 753 N N . PRO A 1 92 ? -14.676 -11.822 13.648 1.00 48.31 92 PRO A N 1
ATOM 754 C CA . PRO A 1 92 ? -13.560 -10.868 13.698 1.00 48.31 92 PRO A CA 1
ATOM 755 C C . PRO A 1 92 ? -13.416 -10.162 15.060 1.00 48.31 92 PRO A C 1
ATOM 757 O O . PRO A 1 92 ? -12.492 -9.371 15.252 1.00 48.31 92 PRO A O 1
ATOM 760 N N . ALA A 1 93 ? -14.308 -10.442 16.017 1.00 49.72 93 ALA A N 1
ATOM 761 C CA . ALA A 1 93 ? -14.315 -9.857 17.355 1.00 49.72 93 ALA A CA 1
ATOM 762 C C . ALA A 1 93 ? -13.191 -10.366 18.285 1.00 49.72 93 ALA A C 1
ATOM 764 O O . ALA A 1 93 ? -13.012 -9.810 19.368 1.00 49.72 93 ALA A O 1
ATOM 765 N N . LEU A 1 94 ? -12.431 -11.400 17.897 1.00 50.41 94 LEU A N 1
ATOM 766 C CA . LEU A 1 94 ? -11.412 -12.015 18.763 1.00 50.41 94 LEU A CA 1
ATOM 767 C C . LEU A 1 94 ? -9.979 -11.516 18.539 1.00 50.41 94 LEU A C 1
ATOM 769 O O . LEU A 1 94 ? -9.147 -11.685 19.429 1.00 50.41 94 LEU A O 1
ATOM 773 N N . ILE A 1 95 ? -9.675 -10.869 17.410 1.00 52.62 95 ILE A N 1
ATOM 774 C CA . ILE A 1 95 ? -8.329 -10.334 17.164 1.00 52.62 95 ILE A CA 1
ATOM 775 C C . ILE A 1 95 ? -8.339 -8.839 17.506 1.00 52.62 95 ILE A C 1
ATOM 777 O O . ILE A 1 95 ? -8.995 -8.066 16.798 1.00 52.62 95 ILE A O 1
ATOM 781 N N . PRO A 1 96 ? -7.644 -8.399 18.574 1.00 56.78 96 PRO A N 1
ATOM 782 C CA . PRO A 1 96 ? -7.532 -6.981 18.873 1.00 56.78 96 PRO A CA 1
ATOM 783 C C . PRO A 1 96 ? -6.890 -6.270 17.681 1.00 56.78 96 PRO A C 1
ATOM 785 O O . PRO A 1 96 ? -5.816 -6.654 17.216 1.00 56.78 96 PRO A O 1
ATOM 788 N N . PHE A 1 97 ? -7.556 -5.231 17.177 1.00 60.75 97 PHE A N 1
ATOM 789 C CA . PHE A 1 97 ? -6.995 -4.391 16.128 1.00 60.75 97 PHE A CA 1
ATOM 790 C C . PHE A 1 97 ? -5.702 -3.749 16.637 1.00 60.75 97 PHE A C 1
ATOM 792 O O . PHE A 1 97 ? -5.727 -2.897 17.525 1.00 60.75 97 PHE A O 1
ATOM 799 N N . LYS A 1 98 ? -4.576 -4.159 16.058 1.00 66.06 98 LYS A N 1
ATOM 800 C CA . LYS A 1 98 ? -3.286 -3.505 16.237 1.00 66.06 98 LYS A CA 1
ATOM 801 C C . LYS A 1 98 ? -2.951 -2.787 14.928 1.00 66.06 98 LYS A C 1
ATOM 803 O O . LYS A 1 98 ? -2.819 -3.465 13.907 1.00 66.06 98 LYS A O 1
ATOM 808 N N . PRO A 1 99 ? -2.851 -1.447 14.912 1.00 67.81 99 PRO A N 1
ATOM 809 C CA . PRO A 1 99 ? -2.355 -0.749 13.735 1.00 67.81 99 PRO A CA 1
ATOM 810 C C . PRO A 1 99 ? -0.935 -1.229 13.423 1.00 67.81 99 PRO A C 1
ATOM 812 O O . PRO A 1 99 ? -0.147 -1.494 14.332 1.00 67.81 99 PRO A O 1
ATOM 815 N N . ALA A 1 100 ? -0.622 -1.352 12.136 1.00 71.38 100 ALA A N 1
ATOM 816 C CA . ALA A 1 100 ? 0.708 -1.744 11.692 1.00 71.38 100 ALA A CA 1
ATOM 817 C C . ALA A 1 100 ? 1.771 -0.753 12.196 1.00 71.38 100 ALA A C 1
ATOM 819 O O . ALA A 1 100 ? 1.534 0.456 12.250 1.00 71.38 100 ALA A O 1
ATOM 820 N N . ASN A 1 101 ? 2.958 -1.247 12.541 1.00 74.38 101 ASN A N 1
ATOM 821 C CA . ASN A 1 101 ? 3.970 -0.468 13.254 1.00 74.38 101 ASN A CA 1
ATOM 822 C C . ASN A 1 101 ? 4.452 0.751 12.439 1.00 74.38 101 ASN A C 1
ATOM 824 O O . ASN A 1 101 ? 4.760 1.800 13.001 1.00 74.38 101 ASN A O 1
ATOM 828 N N . TYR A 1 102 ? 4.437 0.664 11.104 1.00 75.50 102 TYR A N 1
ATOM 829 C CA . TYR A 1 102 ? 4.824 1.773 10.224 1.00 75.50 102 TYR A CA 1
ATOM 830 C C . TYR A 1 102 ? 3.886 2.992 10.292 1.00 75.50 102 TYR A C 1
ATOM 832 O O . TYR A 1 102 ? 4.252 4.064 9.807 1.00 75.50 102 TYR A O 1
ATOM 840 N N . PHE A 1 103 ? 2.687 2.873 10.881 1.00 71.94 103 PHE A N 1
ATOM 841 C CA . PHE A 1 103 ? 1.823 4.034 11.127 1.00 71.94 103 PHE A CA 1
ATOM 842 C C . PHE A 1 103 ? 2.412 4.999 12.158 1.00 71.94 103 PHE A C 1
ATOM 844 O O . PHE A 1 103 ? 2.108 6.189 12.096 1.00 71.94 103 PHE A O 1
ATOM 851 N N . PHE A 1 104 ? 3.273 4.499 13.047 1.00 69.56 104 PHE A N 1
ATOM 852 C CA . PHE A 1 104 ? 3.959 5.285 14.072 1.00 69.56 104 PHE A CA 1
ATOM 853 C C . PHE A 1 104 ? 5.313 5.834 13.604 1.00 69.56 104 PHE A C 1
ATOM 855 O O . PHE A 1 104 ? 5.899 6.672 14.279 1.00 69.56 104 PHE A O 1
ATOM 862 N N . ALA A 1 105 ? 5.808 5.399 12.441 1.00 73.69 105 ALA A N 1
ATOM 863 C CA . ALA A 1 105 ? 7.032 5.937 11.863 1.00 73.69 105 ALA A CA 1
ATOM 864 C C . ALA A 1 105 ? 6.829 7.376 11.347 1.00 73.69 105 ALA A C 1
ATOM 866 O O . ALA A 1 105 ? 5.733 7.749 10.907 1.00 73.69 105 ALA A O 1
ATOM 867 N N . HIS A 1 106 ? 7.912 8.163 11.324 1.00 79.19 106 HIS A N 1
ATOM 868 C CA . HIS A 1 106 ? 7.958 9.521 10.763 1.00 79.19 106 HIS A CA 1
ATOM 869 C C . HIS A 1 106 ? 7.850 9.519 9.227 1.00 79.19 106 HIS A C 1
ATOM 871 O O . HIS A 1 106 ? 8.788 9.837 8.501 1.00 79.19 106 HIS A O 1
ATOM 877 N N . LEU A 1 107 ? 6.678 9.138 8.723 1.00 84.75 107 LEU A N 1
ATOM 878 C CA . LEU A 1 107 ? 6.320 9.137 7.310 1.00 84.75 107 LEU A CA 1
ATOM 879 C C . LEU A 1 107 ? 5.288 10.230 7.029 1.00 84.75 107 LEU A C 1
ATOM 881 O O . LEU A 1 107 ? 4.432 10.543 7.861 1.00 84.75 107 LEU A O 1
ATOM 885 N N . THR A 1 108 ? 5.294 10.778 5.820 1.00 90.00 108 THR A N 1
ATOM 886 C CA . THR A 1 108 ? 4.180 11.618 5.363 1.00 90.00 108 THR A CA 1
ATOM 887 C C . THR A 1 108 ? 2.936 10.761 5.103 1.00 90.00 108 THR A C 1
ATOM 889 O O . THR A 1 108 ? 3.011 9.544 4.903 1.00 90.00 108 THR A O 1
ATOM 892 N N . LYS A 1 109 ? 1.753 11.389 5.052 1.00 89.81 109 LYS A N 1
ATOM 893 C CA . LYS A 1 109 ? 0.496 10.699 4.702 1.00 89.81 109 LYS A CA 1
ATOM 894 C C . LYS A 1 109 ? 0.599 9.958 3.360 1.00 89.81 109 LYS A C 1
ATOM 896 O O . LYS A 1 109 ? 0.121 8.830 3.247 1.00 89.81 109 LYS A O 1
ATOM 901 N N . ASN A 1 110 ? 1.250 10.572 2.372 1.00 91.44 110 ASN A N 1
ATOM 902 C CA . ASN A 1 110 ? 1.419 9.998 1.036 1.00 91.44 110 ASN A CA 1
ATOM 903 C C . ASN A 1 110 ? 2.362 8.792 1.053 1.00 91.44 110 ASN A C 1
ATOM 905 O O . ASN A 1 110 ? 2.039 7.768 0.457 1.00 91.44 110 ASN A O 1
ATOM 909 N N . GLN A 1 111 ? 3.465 8.871 1.801 1.00 92.31 111 GLN A N 1
ATOM 910 C CA . GLN A 1 111 ? 4.393 7.752 1.986 1.00 92.31 111 GLN A CA 1
ATOM 911 C C . GLN A 1 111 ? 3.720 6.566 2.687 1.00 92.31 111 GLN A C 1
ATOM 913 O O . GLN A 1 111 ? 3.810 5.443 2.195 1.00 92.31 111 GLN A O 1
ATOM 918 N N . ARG A 1 112 ? 2.962 6.804 3.771 1.00 89.88 112 ARG A N 1
ATOM 919 C CA . ARG A 1 112 ? 2.192 5.740 4.446 1.00 89.88 112 ARG A CA 1
ATOM 920 C C . ARG A 1 112 ? 1.202 5.066 3.504 1.00 89.88 112 ARG A C 1
ATOM 922 O O . ARG A 1 112 ? 1.112 3.838 3.481 1.00 89.88 112 ARG A O 1
ATOM 929 N N . ARG A 1 113 ? 0.462 5.855 2.717 1.00 92.81 113 ARG A N 1
ATOM 930 C CA . ARG A 1 113 ? -0.493 5.329 1.734 1.00 92.81 113 ARG A CA 1
ATOM 931 C C . ARG A 1 113 ? 0.218 4.488 0.678 1.00 92.81 113 ARG A C 1
ATOM 933 O O . ARG A 1 113 ? -0.203 3.364 0.436 1.00 92.81 113 ARG A O 1
ATOM 940 N N . ALA A 1 114 ? 1.288 5.008 0.084 1.00 94.19 114 ALA A N 1
ATOM 941 C CA . ALA A 1 114 ? 2.036 4.318 -0.959 1.00 94.19 114 ALA A CA 1
ATOM 942 C C . ALA A 1 114 ? 2.630 2.993 -0.461 1.00 94.19 114 ALA A C 1
ATOM 944 O O . ALA A 1 114 ? 2.485 1.967 -1.120 1.00 94.19 114 ALA A O 1
ATOM 945 N N . PHE A 1 115 ? 3.212 2.992 0.739 1.00 92.69 115 PHE A N 1
ATOM 946 C CA . PHE A 1 115 ? 3.732 1.779 1.366 1.00 92.69 115 PHE A CA 1
ATOM 947 C C . PHE A 1 115 ? 2.627 0.755 1.667 1.00 92.69 115 PHE A C 1
ATOM 949 O O . PHE A 1 115 ? 2.782 -0.432 1.391 1.00 92.69 115 PHE A O 1
ATOM 956 N N . THR A 1 116 ? 1.470 1.212 2.161 1.00 90.94 116 THR A N 1
ATOM 957 C CA . THR A 1 116 ? 0.299 0.344 2.386 1.00 90.94 116 THR A CA 1
ATOM 958 C C . THR A 1 116 ? -0.166 -0.305 1.082 1.00 90.94 116 THR A C 1
ATOM 960 O O . THR A 1 116 ? -0.429 -1.505 1.052 1.00 90.94 116 THR A O 1
ATOM 963 N N . LEU A 1 117 ? -0.233 0.467 -0.009 1.00 91.19 117 LEU A N 1
ATOM 964 C CA . LEU A 1 117 ? -0.586 -0.056 -1.330 1.00 91.19 117 LEU A CA 1
ATOM 965 C C . LEU A 1 117 ? 0.421 -1.108 -1.796 1.00 91.19 117 LEU A C 1
ATOM 967 O O . LEU A 1 117 ? 0.008 -2.154 -2.284 1.00 91.19 117 LEU A O 1
ATOM 971 N N . ALA A 1 118 ? 1.719 -0.877 -1.599 1.00 92.06 118 ALA A N 1
ATOM 972 C CA . ALA A 1 118 ? 2.749 -1.850 -1.949 1.00 92.06 118 ALA A CA 1
ATOM 973 C C . ALA A 1 118 ? 2.568 -3.169 -1.187 1.00 92.06 118 ALA A C 1
ATOM 975 O O . ALA A 1 118 ? 2.534 -4.231 -1.799 1.00 92.06 118 ALA A O 1
ATOM 976 N N . ARG A 1 119 ? 2.346 -3.112 0.129 1.00 89.50 119 ARG A N 1
ATOM 977 C CA . ARG A 1 119 ? 2.142 -4.314 0.956 1.00 89.50 119 ARG A CA 1
ATOM 978 C C . ARG A 1 119 ? 0.893 -5.107 0.600 1.00 89.50 119 ARG A C 1
ATOM 980 O O . ARG A 1 119 ? 0.896 -6.327 0.707 1.00 89.50 119 ARG A O 1
ATOM 987 N N . MET A 1 120 ? -0.148 -4.423 0.143 1.00 88.44 120 MET A N 1
ATOM 988 C CA . MET A 1 120 ? -1.387 -5.053 -0.314 1.00 88.44 120 MET A CA 1
ATOM 989 C C . MET A 1 120 ? -1.338 -5.459 -1.794 1.00 88.44 120 MET A C 1
ATOM 991 O O . MET A 1 120 ? -2.369 -5.806 -2.367 1.00 88.44 120 MET A O 1
ATOM 995 N N . ASN A 1 121 ? -0.164 -5.392 -2.436 1.00 87.00 121 ASN A N 1
ATOM 996 C CA . ASN A 1 121 ? 0.010 -5.643 -3.868 1.00 87.00 121 ASN A CA 1
ATOM 997 C C . ASN A 1 121 ? -0.960 -4.827 -4.741 1.00 87.00 121 ASN A C 1
ATOM 999 O O . ASN A 1 121 ? -1.490 -5.306 -5.741 1.00 87.00 121 ASN A O 1
ATOM 1003 N N . ALA A 1 122 ? -1.209 -3.588 -4.321 1.00 88.75 122 ALA A N 1
ATOM 1004 C CA . ALA A 1 122 ? -2.188 -2.652 -4.862 1.00 88.75 122 ALA A CA 1
ATOM 1005 C C . ALA A 1 122 ? -1.539 -1.344 -5.350 1.00 88.75 122 ALA A C 1
ATOM 1007 O O . ALA A 1 122 ? -2.219 -0.326 -5.483 1.00 88.75 122 ALA A O 1
ATOM 1008 N N . LEU A 1 123 ? -0.224 -1.342 -5.603 1.00 90.06 123 LEU A N 1
ATOM 1009 C CA . LEU A 1 123 ? 0.409 -0.222 -6.298 1.00 90.06 123 LEU A CA 1
ATOM 1010 C C . LEU A 1 123 ? -0.184 -0.074 -7.714 1.00 90.06 123 LEU A C 1
ATOM 1012 O O . LEU A 1 123 ? -0.430 -1.094 -8.373 1.00 90.06 123 LEU A O 1
ATOM 1016 N N . PRO A 1 124 ? -0.390 1.171 -8.189 1.00 90.50 124 PRO A N 1
ATOM 1017 C CA . PRO A 1 124 ? -0.749 1.444 -9.575 1.00 90.50 124 PRO A CA 1
ATOM 1018 C C . PRO A 1 124 ? 0.189 0.704 -10.529 1.00 90.50 124 PRO A C 1
ATOM 1020 O O . PRO A 1 124 ? 1.412 0.794 -10.412 1.00 90.50 124 PRO A O 1
ATOM 1023 N N . SER A 1 125 ? -0.401 -0.119 -11.386 1.00 90.50 125 SER A N 1
ATOM 1024 C CA . SER A 1 125 ? 0.304 -1.000 -12.308 1.00 90.50 125 SER A CA 1
ATOM 1025 C C . SER A 1 125 ? -0.673 -1.557 -13.338 1.00 90.50 125 SER A C 1
ATOM 1027 O O . SER A 1 125 ? -1.865 -1.714 -13.053 1.00 90.50 125 SER A O 1
ATOM 1029 N N . ALA A 1 126 ? -0.141 -2.001 -14.474 1.00 90.12 126 ALA A N 1
ATOM 1030 C CA . ALA A 1 126 ? -0.877 -2.741 -15.491 1.00 90.12 126 ALA A CA 1
ATOM 1031 C C . ALA A 1 126 ? -1.551 -4.005 -14.929 1.00 90.12 126 ALA A C 1
ATOM 1033 O O . ALA A 1 126 ? -2.563 -4.467 -15.455 1.00 90.12 126 ALA A O 1
ATOM 1034 N N . ILE A 1 127 ? -1.034 -4.571 -13.826 1.00 89.81 127 ILE A N 1
ATOM 1035 C CA . ILE A 1 127 ? -1.698 -5.679 -13.131 1.00 89.81 127 ILE A CA 1
ATOM 1036 C C . ILE A 1 127 ? -3.048 -5.243 -12.563 1.00 89.81 127 ILE A C 1
ATOM 1038 O O . ILE A 1 127 ? -4.022 -5.984 -12.702 1.00 89.81 127 ILE A O 1
ATOM 1042 N N . GLN A 1 128 ? -3.103 -4.088 -11.898 1.00 88.50 128 GLN A N 1
ATOM 1043 C CA . GLN A 1 128 ? -4.322 -3.581 -11.269 1.00 88.50 128 GLN A CA 1
ATOM 1044 C C . GLN A 1 128 ? -5.318 -3.074 -12.313 1.00 88.50 128 GLN A C 1
ATOM 1046 O O . GLN A 1 128 ? -6.488 -3.449 -12.266 1.00 88.50 128 GLN A O 1
ATOM 1051 N N . GLU A 1 129 ? -4.846 -2.327 -13.309 1.00 87.56 129 GLU A N 1
ATOM 1052 C CA . GLU A 1 129 ? -5.674 -1.870 -14.432 1.00 87.56 129 GLU A CA 1
ATOM 1053 C C . GLU A 1 129 ? -6.234 -3.057 -15.225 1.00 87.56 129 GLU A C 1
ATOM 1055 O O . GLU A 1 129 ? -7.436 -3.150 -15.472 1.00 87.56 129 GLU A O 1
ATOM 1060 N N . GLY A 1 130 ? -5.390 -4.044 -15.532 1.00 87.12 130 GLY A N 1
ATOM 1061 C CA . GLY A 1 130 ? -5.804 -5.238 -16.256 1.00 87.12 130 GLY A CA 1
ATOM 1062 C C . GLY A 1 130 ? -6.804 -6.111 -15.497 1.00 87.12 130 GLY A C 1
ATOM 1063 O O . GLY A 1 130 ? -7.598 -6.800 -16.132 1.00 87.12 130 GLY A O 1
ATOM 1064 N N . LYS A 1 131 ? -6.827 -6.080 -14.154 1.00 85.88 131 LYS A N 1
ATOM 1065 C CA . LYS A 1 131 ? -7.907 -6.723 -13.380 1.00 85.88 131 LYS A CA 1
ATOM 1066 C C . LYS A 1 131 ? -9.249 -6.045 -13.643 1.00 85.88 131 LYS A C 1
ATOM 1068 O O . LYS A 1 131 ? -10.240 -6.742 -13.836 1.00 85.88 131 LYS A O 1
ATOM 1073 N N . PHE A 1 132 ? -9.271 -4.715 -13.662 1.00 87.50 132 PHE A N 1
ATOM 1074 C CA . PHE A 1 132 ? -10.487 -3.937 -13.893 1.00 87.50 132 PHE A CA 1
ATOM 1075 C C . PHE A 1 132 ? -11.001 -4.096 -15.332 1.00 87.50 132 PHE A C 1
ATOM 1077 O O . PHE A 1 132 ? -12.183 -4.355 -15.543 1.00 87.50 132 PHE A O 1
ATOM 1084 N N . HIS A 1 133 ? -10.101 -4.054 -16.316 1.00 87.94 133 HIS A N 1
ATOM 1085 C CA . HIS A 1 133 ? -10.431 -4.173 -17.740 1.00 87.94 133 HIS A CA 1
ATOM 1086 C C . HIS A 1 133 ? -10.497 -5.617 -18.265 1.00 87.94 133 HIS A C 1
ATOM 1088 O O . HIS A 1 133 ? -10.598 -5.826 -19.470 1.00 87.94 133 HIS A O 1
ATOM 1094 N N . LYS A 1 134 ? -10.436 -6.628 -17.384 1.00 90.38 134 LYS A N 1
ATOM 1095 C CA . LYS A 1 134 ? -10.449 -8.060 -17.750 1.00 90.38 134 LYS A CA 1
ATOM 1096 C C . LYS A 1 134 ? -9.354 -8.462 -18.758 1.00 90.38 134 LYS A C 1
ATOM 1098 O O . LYS A 1 134 ? -9.517 -9.411 -19.518 1.00 90.38 134 LYS A O 1
ATOM 1103 N N . ILE A 1 135 ? -8.208 -7.784 -18.728 1.00 90.06 135 ILE A N 1
ATOM 1104 C CA . ILE A 1 135 ? -7.041 -8.099 -19.561 1.00 90.06 135 ILE A CA 1
ATOM 1105 C C . ILE A 1 135 ? -6.371 -9.376 -19.014 1.00 90.06 135 ILE A C 1
ATOM 1107 O O . ILE A 1 135 ? -6.148 -9.460 -17.794 1.00 90.06 135 ILE A O 1
ATOM 1111 N N . PRO A 1 136 ? -6.013 -10.371 -19.851 1.00 93.62 136 PRO A N 1
ATOM 1112 C CA . PRO A 1 136 ? -5.311 -11.576 -19.404 1.00 93.62 136 PRO A CA 1
ATOM 1113 C C . PRO A 1 136 ? -3.989 -11.247 -18.704 1.00 93.62 136 PRO A C 1
ATOM 1115 O O . PRO A 1 136 ? -3.301 -10.310 -19.095 1.00 93.62 136 PRO A O 1
ATOM 1118 N N . TYR A 1 137 ? -3.601 -12.025 -17.687 1.00 89.12 137 TYR A N 1
ATOM 1119 C CA . TYR A 1 137 ? -2.402 -11.743 -16.878 1.00 89.12 137 TYR A CA 1
ATOM 1120 C C . TYR A 1 137 ? -1.126 -11.586 -17.721 1.00 89.12 137 TYR A C 1
ATOM 1122 O O . TYR A 1 137 ? -0.344 -10.669 -17.483 1.00 89.12 137 TYR A O 1
ATOM 1130 N N . SER A 1 138 ? -0.969 -12.420 -18.753 1.00 92.62 138 SER A N 1
ATOM 1131 C CA . SER A 1 138 ? 0.151 -12.373 -19.700 1.00 92.62 138 SER A CA 1
ATOM 1132 C C . SER A 1 138 ? 0.281 -11.042 -20.446 1.00 92.62 138 SER A C 1
ATOM 1134 O O . SER A 1 138 ? 1.386 -10.682 -20.831 1.00 92.62 138 SER A O 1
ATOM 1136 N N . HIS A 1 139 ? -0.812 -10.292 -20.603 1.00 91.81 139 HIS A N 1
ATOM 1137 C CA . HIS A 1 139 ? -0.859 -9.020 -21.327 1.00 91.81 139 HIS A CA 1
ATOM 1138 C C . HIS A 1 139 ? -0.730 -7.798 -20.402 1.00 91.81 139 HIS A C 1
ATOM 1140 O O . HIS A 1 139 ? -0.739 -6.662 -20.866 1.00 91.81 139 HIS A O 1
ATOM 1146 N N . ARG A 1 140 ? -0.580 -7.994 -19.084 1.00 91.75 140 ARG A N 1
ATOM 1147 C CA . ARG A 1 140 ? -0.457 -6.906 -18.092 1.00 91.75 140 ARG A CA 1
ATOM 1148 C C . ARG A 1 140 ? 0.983 -6.397 -17.999 1.00 91.75 140 ARG A C 1
ATOM 1150 O O . ARG A 1 140 ? 1.638 -6.481 -16.954 1.00 91.75 140 ARG A O 1
ATOM 1157 N N . LYS A 1 141 ? 1.490 -5.943 -19.141 1.00 93.25 141 LYS A N 1
ATOM 1158 C CA . LYS A 1 141 ? 2.883 -5.550 -19.357 1.00 93.25 141 LYS A CA 1
ATOM 1159 C C . LYS A 1 141 ? 3.183 -4.184 -18.745 1.00 93.25 141 LYS A C 1
ATOM 1161 O O . LYS A 1 141 ? 2.332 -3.305 -18.693 1.00 93.25 141 LYS A O 1
ATOM 1166 N N . CYS A 1 142 ? 4.410 -4.014 -18.271 1.00 92.56 142 CYS A N 1
ATOM 1167 C CA . CYS A 1 142 ? 4.900 -2.745 -17.755 1.00 92.56 142 CYS A CA 1
ATOM 1168 C C . CYS A 1 142 ? 5.137 -1.740 -18.890 1.00 92.56 142 CYS A C 1
ATOM 1170 O O . CYS A 1 142 ? 5.574 -2.105 -19.980 1.00 92.56 142 CYS A O 1
ATOM 1172 N N . LEU A 1 143 ? 4.965 -0.452 -18.589 1.00 90.50 143 LEU A N 1
ATOM 1173 C CA . LEU A 1 143 ? 5.234 0.657 -19.512 1.00 90.50 143 LEU A CA 1
ATOM 1174 C C . LEU A 1 143 ? 6.735 0.870 -19.796 1.00 90.50 143 LEU A C 1
ATOM 1176 O O . LEU A 1 143 ? 7.106 1.715 -20.603 1.00 90.50 143 LEU A O 1
ATOM 1180 N N . CYS A 1 144 ? 7.617 0.101 -19.149 1.00 88.75 144 CYS A N 1
ATOM 1181 C CA . CYS A 1 144 ? 9.070 0.204 -19.288 1.00 88.75 144 CYS A CA 1
ATOM 1182 C C . CYS A 1 144 ? 9.630 -0.387 -20.592 1.00 88.75 144 CYS A C 1
ATOM 1184 O O . CYS A 1 144 ? 10.845 -0.451 -20.747 1.00 88.75 144 CYS A O 1
ATOM 1186 N N . ARG A 1 145 ? 8.764 -0.854 -21.505 1.00 82.56 145 ARG A N 1
ATOM 1187 C CA . ARG A 1 145 ? 9.112 -1.422 -22.823 1.00 82.56 145 ARG A CA 1
ATOM 1188 C C . ARG A 1 145 ? 9.972 -2.696 -22.801 1.00 82.56 145 ARG A C 1
ATOM 1190 O O . ARG A 1 145 ? 10.408 -3.143 -23.850 1.00 82.56 145 ARG A O 1
ATOM 1197 N N . THR A 1 146 ? 10.168 -3.330 -21.644 1.00 85.75 146 THR A N 1
ATOM 1198 C CA . THR A 1 146 ? 10.912 -4.608 -21.536 1.00 85.75 146 THR A CA 1
ATOM 1199 C C . THR A 1 146 ? 10.050 -5.853 -21.778 1.00 85.75 146 THR A C 1
ATOM 1201 O O . THR A 1 146 ? 10.491 -6.966 -21.509 1.00 85.75 146 THR A O 1
ATOM 1204 N N . ASP A 1 147 ? 8.797 -5.672 -22.204 1.00 87.19 147 ASP A N 1
ATOM 1205 C CA . ASP A 1 147 ? 7.775 -6.721 -22.341 1.00 87.19 147 ASP A CA 1
ATOM 1206 C C . ASP A 1 147 ? 7.601 -7.620 -21.092 1.00 87.19 147 ASP A C 1
ATOM 1208 O O . ASP A 1 147 ? 7.097 -8.743 -21.141 1.00 87.19 147 ASP A O 1
ATOM 1212 N N . ARG A 1 148 ? 7.980 -7.126 -19.910 1.00 91.94 148 ARG A N 1
ATOM 1213 C CA . ARG A 1 148 ? 7.780 -7.835 -18.640 1.00 91.94 148 ARG A CA 1
ATOM 1214 C C . ARG A 1 148 ? 6.434 -7.488 -18.021 1.00 91.94 148 ARG A C 1
ATOM 1216 O O . ARG A 1 148 ? 5.959 -6.358 -18.116 1.00 91.94 148 ARG A O 1
ATOM 1223 N N . ILE A 1 149 ? 5.833 -8.457 -17.336 1.00 92.25 149 ILE A N 1
ATOM 1224 C CA . ILE A 1 149 ? 4.622 -8.240 -16.534 1.00 92.25 149 ILE A CA 1
ATOM 1225 C C . ILE A 1 149 ? 4.960 -7.299 -15.370 1.00 92.25 149 ILE A C 1
ATOM 1227 O O . ILE A 1 149 ? 5.980 -7.478 -14.700 1.00 92.25 149 ILE A O 1
ATOM 1231 N N . GLN A 1 150 ? 4.111 -6.300 -15.110 1.00 90.88 150 GLN A N 1
ATOM 1232 C CA . GLN A 1 150 ? 4.374 -5.274 -14.093 1.00 90.88 150 GLN A CA 1
ATOM 1233 C C . GLN A 1 150 ? 4.079 -5.761 -12.665 1.00 90.88 150 GLN A C 1
ATOM 1235 O O . GLN A 1 150 ? 3.169 -5.275 -11.995 1.00 90.88 150 GLN A O 1
ATOM 1240 N N . THR A 1 151 ? 4.839 -6.745 -12.191 1.00 91.56 151 THR A N 1
ATOM 1241 C CA . THR A 1 151 ? 4.768 -7.235 -10.807 1.00 91.56 151 THR A CA 1
ATOM 1242 C C . THR A 1 151 ? 5.465 -6.282 -9.835 1.00 91.56 151 THR A C 1
ATOM 1244 O O . THR A 1 151 ? 6.308 -5.478 -10.232 1.00 91.56 151 THR A O 1
ATOM 1247 N N . LEU A 1 152 ? 5.174 -6.400 -8.533 1.00 91.50 152 LEU A N 1
ATOM 1248 C CA . LEU A 1 152 ? 5.937 -5.684 -7.500 1.00 91.50 152 LEU A CA 1
ATOM 1249 C C . LEU A 1 152 ? 7.429 -5.999 -7.562 1.00 91.50 152 LEU A C 1
ATOM 1251 O O . LEU A 1 152 ? 8.243 -5.097 -7.420 1.00 91.50 152 LEU A O 1
ATOM 1255 N N . VAL A 1 153 ? 7.778 -7.264 -7.799 1.00 93.38 153 VAL A N 1
ATOM 1256 C CA . VAL A 1 153 ? 9.167 -7.701 -7.968 1.00 93.38 153 VAL A CA 1
ATOM 1257 C C . VAL A 1 153 ? 9.823 -6.930 -9.110 1.00 93.38 153 VAL A C 1
ATOM 1259 O O . VAL A 1 153 ? 10.892 -6.352 -8.933 1.00 93.38 153 VAL A O 1
ATOM 1262 N N . HIS A 1 154 ? 9.147 -6.836 -10.259 1.00 94.50 154 HIS A N 1
ATOM 1263 C CA . HIS A 1 154 ? 9.631 -6.042 -11.379 1.00 94.50 154 HIS A CA 1
ATOM 1264 C C . HIS A 1 154 ? 9.811 -4.571 -10.985 1.00 94.50 154 HIS A C 1
ATOM 1266 O O . HIS A 1 154 ? 10.886 -4.024 -11.200 1.00 94.50 154 HIS A O 1
ATOM 1272 N N . VAL A 1 155 ? 8.810 -3.944 -10.361 1.00 94.19 155 VAL A N 1
ATOM 1273 C CA . VAL A 1 155 ? 8.868 -2.537 -9.923 1.00 94.19 155 VAL A CA 1
ATOM 1274 C C . VAL A 1 155 ? 10.042 -2.287 -8.970 1.00 94.19 155 VAL A C 1
ATOM 1276 O O . VAL A 1 155 ? 10.807 -1.348 -9.182 1.00 94.19 155 VAL A O 1
ATOM 1279 N N . PHE A 1 156 ? 10.199 -3.124 -7.944 1.00 94.00 156 PHE A N 1
ATOM 1280 C CA . PHE A 1 156 ? 11.193 -2.931 -6.891 1.00 94.00 156 PHE A CA 1
ATOM 1281 C C . PHE A 1 156 ? 12.611 -3.309 -7.286 1.00 94.00 156 PHE A C 1
ATOM 1283 O O . PHE A 1 156 ? 13.526 -2.721 -6.721 1.00 94.00 156 PHE A O 1
ATOM 1290 N N . LEU A 1 157 ? 12.804 -4.286 -8.178 1.00 93.62 157 LEU A N 1
ATOM 1291 C CA . LEU A 1 157 ? 14.125 -4.878 -8.420 1.00 93.62 157 LEU A CA 1
ATOM 1292 C C . LEU A 1 157 ? 14.654 -4.636 -9.839 1.00 93.62 157 LEU A C 1
ATOM 1294 O O . LEU A 1 157 ? 15.862 -4.508 -10.008 1.00 93.62 157 LEU A O 1
ATOM 1298 N N . HIS A 1 158 ? 13.777 -4.525 -10.844 1.00 94.19 158 HIS A N 1
ATOM 1299 C CA . HIS A 1 158 ? 14.190 -4.687 -12.249 1.00 94.19 158 HIS A CA 1
ATOM 1300 C C . HIS A 1 158 ? 13.748 -3.589 -13.207 1.00 94.19 158 HIS A C 1
ATOM 1302 O O . HIS A 1 158 ? 14.283 -3.500 -14.303 1.00 94.19 158 HIS A O 1
ATOM 1308 N N . CYS A 1 159 ? 12.715 -2.824 -12.874 1.00 94.75 159 CYS A N 1
ATOM 1309 C CA . CYS A 1 159 ? 12.024 -1.974 -13.834 1.00 94.75 159 CYS A CA 1
ATOM 1310 C C . CYS A 1 159 ? 12.852 -0.730 -14.195 1.00 94.75 159 CYS A C 1
ATOM 1312 O O . CYS A 1 159 ? 13.016 0.125 -13.318 1.00 94.75 159 CYS A O 1
ATOM 1314 N N . PRO A 1 160 ? 13.258 -0.562 -15.472 1.00 94.62 160 PRO A N 1
ATOM 1315 C CA . PRO A 1 160 ? 14.085 0.564 -15.916 1.00 94.62 160 PRO A CA 1
ATOM 1316 C C . PRO A 1 160 ? 13.511 1.946 -15.590 1.00 94.62 160 PRO A C 1
ATOM 1318 O O . PRO A 1 160 ? 14.237 2.887 -15.286 1.00 94.62 160 PRO A O 1
ATOM 1321 N N . LEU A 1 161 ? 12.176 2.066 -15.584 1.00 93.94 161 LEU A N 1
ATOM 1322 C CA . LEU A 1 161 ? 11.484 3.324 -15.267 1.00 93.94 161 LEU A CA 1
ATOM 1323 C C . LEU A 1 161 ? 11.803 3.856 -13.868 1.00 93.94 161 LEU A C 1
ATOM 1325 O O . LEU A 1 161 ? 11.608 5.039 -13.603 1.00 93.94 161 LEU A O 1
ATOM 1329 N N . TYR A 1 162 ? 12.237 2.982 -12.960 1.00 94.69 162 TYR A N 1
ATOM 1330 C CA . TYR A 1 162 ? 12.496 3.334 -11.572 1.00 94.69 162 TYR A CA 1
ATOM 1331 C C . TYR A 1 162 ? 13.980 3.247 -11.209 1.00 94.69 162 TYR A C 1
ATOM 1333 O O . TYR A 1 162 ? 14.289 3.373 -10.029 1.00 94.69 162 TYR A O 1
ATOM 1341 N N . ASP A 1 163 ? 14.897 3.055 -12.163 1.00 93.62 163 ASP A N 1
ATOM 1342 C CA . ASP A 1 163 ? 16.326 2.821 -11.888 1.00 93.62 163 ASP A CA 1
ATOM 1343 C C . ASP A 1 163 ? 16.933 3.928 -11.029 1.00 93.62 163 ASP A C 1
ATOM 1345 O O . ASP A 1 163 ? 17.429 3.660 -9.935 1.00 93.62 163 ASP A O 1
ATOM 1349 N N . GLY A 1 164 ? 16.763 5.188 -11.436 1.00 94.06 164 GLY A N 1
ATOM 1350 C CA . GLY A 1 164 ? 17.353 6.319 -10.718 1.00 94.06 164 GLY A CA 1
ATOM 1351 C C . GLY A 1 164 ? 16.870 6.469 -9.269 1.00 94.06 164 GLY A C 1
ATOM 1352 O O . GLY A 1 164 ? 17.637 6.889 -8.402 1.00 94.06 164 GLY A O 1
ATOM 1353 N N . ILE A 1 165 ? 15.613 6.116 -8.968 1.00 95.19 165 ILE A N 1
ATOM 1354 C CA . ILE A 1 165 ? 15.103 6.131 -7.584 1.00 95.19 165 ILE A CA 1
ATOM 1355 C C . ILE A 1 165 ? 15.417 4.829 -6.838 1.00 95.19 165 ILE A C 1
ATOM 1357 O O . ILE A 1 165 ? 15.620 4.860 -5.623 1.00 95.19 165 ILE A O 1
ATOM 1361 N N . ARG A 1 166 ? 15.492 3.694 -7.543 1.00 95.44 166 ARG A N 1
ATOM 1362 C CA . ARG A 1 166 ? 15.824 2.379 -6.987 1.00 95.44 166 ARG A CA 1
ATOM 1363 C C . ARG A 1 166 ? 17.265 2.355 -6.503 1.00 95.44 166 ARG A C 1
ATOM 1365 O O . ARG A 1 166 ? 17.513 1.922 -5.382 1.00 95.44 166 ARG A O 1
ATOM 1372 N N . GLU A 1 167 ? 18.195 2.874 -7.294 1.00 94.44 167 GLU A N 1
ATOM 1373 C CA . GLU A 1 167 ? 19.610 2.973 -6.931 1.00 94.44 167 GLU A CA 1
ATOM 1374 C C . GLU A 1 167 ? 19.829 3.788 -5.656 1.00 94.44 167 GLU A C 1
ATOM 1376 O O . GLU A 1 167 ? 20.641 3.416 -4.813 1.00 94.44 167 GLU A O 1
ATOM 1381 N N . LYS A 1 168 ? 19.063 4.870 -5.481 1.00 93.00 168 LYS A N 1
ATOM 1382 C CA . LYS A 1 168 ? 19.183 5.759 -4.319 1.00 93.00 168 LYS A CA 1
ATOM 1383 C C . LYS A 1 168 ? 18.517 5.199 -3.064 1.00 93.00 168 LYS A C 1
ATOM 1385 O O . LYS A 1 168 ? 19.050 5.357 -1.973 1.00 93.00 168 LYS A O 1
ATOM 1390 N N . LEU A 1 169 ? 17.332 4.600 -3.201 1.00 93.31 169 LEU A N 1
ATOM 1391 C CA . LEU A 1 169 ? 16.461 4.293 -2.059 1.00 93.31 169 LEU A CA 1
ATOM 1392 C C . LEU A 1 169 ? 16.366 2.805 -1.717 1.00 93.31 169 LEU A C 1
ATOM 1394 O O . LEU A 1 169 ? 15.970 2.473 -0.606 1.00 93.31 169 LEU A O 1
ATOM 1398 N N . ILE A 1 170 ? 16.680 1.908 -2.650 1.00 93.00 170 ILE A N 1
ATOM 1399 C CA . ILE A 1 170 ? 16.462 0.463 -2.492 1.00 93.00 170 ILE A CA 1
ATOM 1400 C C . ILE A 1 170 ? 17.785 -0.301 -2.570 1.00 93.00 170 ILE A C 1
ATOM 1402 O O . ILE A 1 170 ? 18.083 -1.102 -1.686 1.00 93.00 170 ILE A O 1
ATOM 1406 N N . ALA A 1 171 ? 18.606 -0.030 -3.588 1.00 91.19 171 ALA A N 1
ATOM 1407 C CA . ALA A 1 171 ? 19.841 -0.765 -3.852 1.00 91.19 171 ALA A CA 1
ATOM 1408 C C . ALA A 1 171 ? 20.826 -0.846 -2.665 1.00 91.19 171 ALA A C 1
ATOM 1410 O O . ALA A 1 171 ? 21.410 -1.919 -2.496 1.00 91.19 171 ALA A O 1
ATOM 1411 N N . PRO A 1 172 ? 21.002 0.189 -1.810 1.00 89.38 172 PRO A N 1
ATOM 1412 C CA . PRO A 1 172 ? 21.899 0.099 -0.653 1.00 89.38 172 PRO A CA 1
ATOM 1413 C C . PRO A 1 172 ? 21.564 -1.063 0.291 1.00 89.38 172 PRO A C 1
ATOM 1415 O O . PRO A 1 172 ? 22.463 -1.648 0.886 1.00 89.38 172 PRO A O 1
ATOM 1418 N N . TYR A 1 173 ? 20.287 -1.437 0.380 1.00 85.50 173 TYR A N 1
ATOM 1419 C CA . TYR A 1 173 ? 19.813 -2.515 1.248 1.00 85.50 173 TYR A CA 1
ATOM 142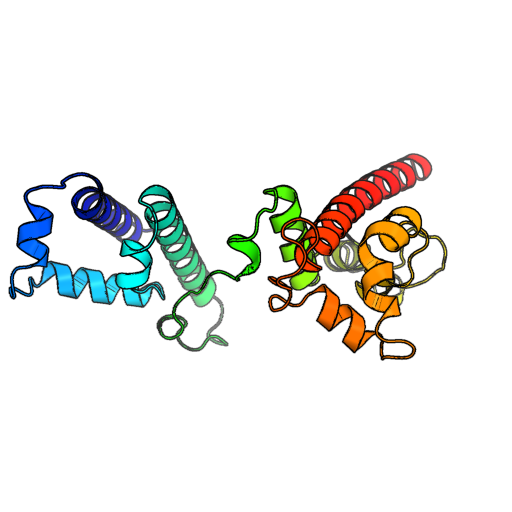0 C C . TYR A 1 173 ? 19.911 -3.896 0.600 1.00 85.50 173 TYR A C 1
ATOM 1422 O O . TYR A 1 173 ? 20.056 -4.896 1.294 1.00 85.50 173 TYR A O 1
ATOM 1430 N N . LEU A 1 174 ? 19.863 -3.964 -0.733 1.00 87.00 174 LEU A N 1
ATOM 1431 C CA . LEU A 1 174 ? 19.987 -5.227 -1.465 1.00 87.00 174 LEU A CA 1
ATOM 1432 C C . LEU A 1 174 ? 21.444 -5.698 -1.543 1.00 87.00 174 LEU A C 1
ATOM 1434 O O . LEU A 1 174 ? 21.706 -6.897 -1.489 1.00 87.00 174 LEU A O 1
ATOM 1438 N N . LYS A 1 175 ? 22.398 -4.756 -1.616 1.00 85.38 175 LYS A N 1
ATOM 1439 C CA . LYS A 1 175 ? 23.843 -5.044 -1.684 1.00 85.38 175 LYS A CA 1
ATOM 1440 C C . LYS A 1 175 ? 24.370 -5.842 -0.486 1.00 85.38 175 LYS A C 1
ATOM 1442 O O . LYS A 1 175 ? 25.381 -6.517 -0.621 1.00 85.38 175 LYS A O 1
ATOM 1447 N N . GLN A 1 176 ? 23.685 -5.781 0.656 1.00 76.69 176 GLN A N 1
ATOM 1448 C CA . GLN A 1 176 ? 24.053 -6.513 1.874 1.00 76.69 176 GLN A CA 1
ATOM 1449 C C . GLN A 1 176 ? 23.798 -8.025 1.768 1.00 76.69 176 GLN A C 1
ATOM 1451 O O . GLN A 1 176 ? 24.361 -8.798 2.534 1.00 76.69 176 GLN A O 1
ATOM 1456 N N . PHE A 1 177 ? 22.975 -8.453 0.809 1.00 78.50 177 PHE A N 1
ATOM 1457 C CA . PHE A 1 177 ? 22.550 -9.841 0.659 1.00 78.50 177 PHE A CA 1
ATOM 1458 C C . PHE A 1 177 ? 22.731 -10.290 -0.794 1.00 78.50 177 PHE A C 1
ATOM 1460 O O . PHE A 1 177 ? 21.736 -10.462 -1.492 1.00 78.50 177 PHE A O 1
ATOM 1467 N N . PRO A 1 178 ? 23.958 -10.449 -1.316 1.00 81.88 178 PRO A N 1
ATOM 1468 C CA . PRO A 1 178 ? 24.165 -10.816 -2.717 1.00 81.88 178 PRO A CA 1
ATOM 1469 C C . PRO A 1 178 ? 23.643 -12.230 -3.022 1.00 81.88 178 PRO A C 1
ATOM 1471 O O . PRO A 1 178 ? 23.881 -13.163 -2.261 1.00 81.88 178 PRO A O 1
ATOM 1474 N N . GLY A 1 179 ? 22.937 -12.392 -4.147 1.00 80.12 179 GLY A N 1
ATOM 1475 C CA . GLY A 1 179 ? 22.505 -13.703 -4.658 1.00 80.12 179 GLY A CA 1
ATOM 1476 C C . GLY A 1 179 ? 21.269 -14.313 -3.987 1.00 80.12 179 GLY A C 1
ATOM 1477 O O . GLY A 1 179 ? 20.948 -15.471 -4.243 1.00 80.12 179 GLY A O 1
ATOM 1478 N N . TRP A 1 180 ? 20.561 -13.559 -3.144 1.00 84.75 180 TRP A N 1
ATOM 1479 C CA . TRP A 1 180 ? 19.350 -14.051 -2.488 1.00 84.75 180 TRP A CA 1
ATOM 1480 C C . TRP A 1 180 ? 18.143 -14.067 -3.443 1.00 84.75 180 TRP A C 1
ATOM 1482 O O . TRP A 1 180 ? 18.101 -13.302 -4.409 1.00 84.75 180 TRP A O 1
ATOM 1492 N N . PRO A 1 181 ? 17.124 -14.911 -3.187 1.00 88.44 181 PRO A N 1
ATOM 1493 C CA . PRO A 1 181 ? 15.932 -14.969 -4.028 1.00 88.44 181 PRO A CA 1
ATOM 1494 C C . PRO A 1 181 ? 15.145 -13.650 -4.048 1.00 88.44 181 PRO A C 1
ATOM 1496 O O . PRO A 1 181 ? 15.029 -12.953 -3.042 1.00 88.44 181 PRO A O 1
ATOM 1499 N N . GLU A 1 182 ? 14.472 -13.351 -5.159 1.00 88.00 182 GLU A N 1
ATOM 1500 C CA . GLU A 1 182 ? 13.640 -12.141 -5.299 1.00 88.00 182 GLU A CA 1
ATOM 1501 C C . GLU A 1 182 ? 12.515 -12.047 -4.254 1.00 88.00 182 GLU A C 1
ATOM 1503 O O . GLU A 1 182 ? 12.164 -10.958 -3.785 1.00 88.00 182 GLU A O 1
ATOM 1508 N N . ALA A 1 183 ? 11.971 -13.197 -3.848 1.00 85.44 183 ALA A N 1
ATOM 1509 C CA . ALA A 1 183 ? 10.977 -13.292 -2.782 1.00 85.44 183 ALA A CA 1
ATOM 1510 C C . ALA A 1 183 ? 11.534 -12.811 -1.431 1.00 85.44 183 ALA A C 1
ATOM 1512 O O . ALA A 1 183 ? 10.824 -12.157 -0.668 1.00 85.44 183 ALA A O 1
ATOM 1513 N N . PHE A 1 184 ? 12.817 -13.073 -1.159 1.00 85.19 184 PHE A N 1
ATOM 1514 C CA . PHE A 1 184 ? 13.484 -12.584 0.043 1.00 85.19 184 PHE A CA 1
ATOM 1515 C C . PHE A 1 184 ? 13.614 -11.061 0.008 1.00 85.19 184 PHE A C 1
ATOM 1517 O O . PHE A 1 184 ? 13.188 -10.395 0.949 1.00 85.19 184 PHE A O 1
ATOM 1524 N N . TYR A 1 185 ? 14.115 -10.489 -1.092 1.00 86.38 185 TYR A N 1
ATOM 1525 C CA . TYR A 1 185 ? 14.254 -9.034 -1.212 1.00 86.38 185 TYR A CA 1
ATOM 1526 C C . TYR A 1 185 ? 12.914 -8.312 -1.101 1.00 86.38 185 TYR A C 1
ATOM 1528 O O . TYR A 1 185 ? 12.795 -7.322 -0.385 1.00 86.38 185 TYR A O 1
ATOM 1536 N N . THR A 1 186 ? 11.879 -8.809 -1.775 1.00 88.19 186 THR A N 1
ATOM 1537 C CA . THR A 1 186 ? 10.546 -8.203 -1.674 1.00 88.19 186 THR A CA 1
ATOM 1538 C C . THR A 1 186 ? 9.959 -8.327 -0.268 1.00 88.19 186 THR A C 1
ATOM 1540 O O . THR A 1 186 ? 9.381 -7.357 0.221 1.00 88.19 186 THR A O 1
ATOM 1543 N N . GLY A 1 187 ? 10.172 -9.453 0.419 1.00 86.62 187 GLY A N 1
ATOM 1544 C CA . GLY A 1 187 ? 9.823 -9.611 1.832 1.00 86.62 187 GLY A CA 1
ATOM 1545 C C . GLY A 1 187 ? 10.563 -8.626 2.742 1.00 86.62 187 GLY A C 1
ATOM 1546 O O . GLY A 1 187 ? 9.934 -7.969 3.570 1.00 86.62 187 GLY A O 1
ATOM 1547 N N . LEU A 1 188 ? 11.874 -8.458 2.540 1.00 85.94 188 LEU A N 1
ATOM 1548 C CA . LEU A 1 188 ? 12.714 -7.518 3.284 1.00 85.94 188 LEU A CA 1
ATOM 1549 C C . LEU A 1 188 ? 12.222 -6.075 3.121 1.00 85.94 188 LEU A C 1
ATOM 1551 O O . LEU A 1 188 ? 12.004 -5.381 4.114 1.00 85.94 188 LEU A O 1
ATOM 1555 N N . LEU A 1 189 ? 12.006 -5.627 1.881 1.00 89.94 189 LEU A N 1
ATOM 1556 C CA . LEU A 1 189 ? 11.576 -4.255 1.591 1.00 89.94 189 LEU A CA 1
ATOM 1557 C C . LEU A 1 189 ? 10.176 -3.954 2.149 1.00 89.94 189 LEU A C 1
ATOM 1559 O O . LEU A 1 189 ? 9.899 -2.825 2.549 1.00 89.94 189 LEU A O 1
ATOM 1563 N N . LEU A 1 190 ? 9.289 -4.951 2.198 1.00 89.31 190 LEU A N 1
ATOM 1564 C CA . LEU A 1 190 ? 7.904 -4.796 2.653 1.00 89.31 190 LEU A CA 1
ATOM 1565 C C . LEU A 1 190 ? 7.691 -5.139 4.139 1.00 89.31 190 LEU A C 1
ATOM 1567 O O . LEU A 1 190 ? 6.556 -5.070 4.624 1.00 89.31 190 LEU A O 1
ATOM 1571 N N . SER A 1 191 ? 8.756 -5.486 4.866 1.00 83.38 191 SER A N 1
ATOM 1572 C CA . SER A 1 191 ? 8.696 -5.849 6.283 1.00 83.38 191 SER A CA 1
ATOM 1573 C C . SER A 1 191 ? 8.480 -4.635 7.195 1.00 83.38 191 SER A C 1
ATOM 1575 O O . SER A 1 191 ? 9.063 -3.567 7.012 1.00 83.38 191 SER A O 1
ATOM 1577 N N . GLU A 1 192 ? 7.661 -4.825 8.236 1.00 69.50 192 GLU A N 1
ATOM 1578 C CA . GLU A 1 192 ? 7.477 -3.859 9.331 1.00 69.50 192 GLU A CA 1
ATOM 1579 C C . GLU A 1 192 ? 8.559 -3.952 10.410 1.00 69.50 192 GLU A C 1
ATOM 1581 O O . GLU A 1 192 ? 8.557 -3.148 11.335 1.00 69.50 192 GLU A O 1
ATOM 1586 N N . GLN A 1 193 ? 9.441 -4.951 10.360 1.00 63.88 193 GLN A N 1
ATOM 1587 C CA . GLN A 1 193 ? 10.430 -5.177 11.421 1.00 63.88 193 GLN A CA 1
ATOM 1588 C C . GLN A 1 193 ? 11.647 -4.248 11.299 1.00 63.88 193 GLN A C 1
ATOM 1590 O O . GLN A 1 193 ? 12.393 -4.082 12.256 1.00 63.88 193 GLN A O 1
ATOM 1595 N N . ASN A 1 194 ? 11.798 -3.551 10.171 1.00 59.38 194 ASN A N 1
ATOM 1596 C CA . ASN A 1 194 ? 12.951 -2.693 9.880 1.00 59.38 194 ASN A CA 1
ATOM 1597 C C . ASN A 1 194 ? 12.803 -1.255 10.412 1.00 59.38 194 ASN A C 1
ATOM 1599 O O . ASN A 1 194 ? 13.219 -0.299 9.752 1.00 59.38 194 ASN A O 1
ATOM 1603 N N . ILE A 1 195 ? 12.133 -1.076 11.554 1.00 53.91 195 ILE A N 1
ATOM 1604 C CA . ILE A 1 195 ? 11.794 0.256 12.083 1.00 53.91 195 ILE A CA 1
ATOM 1605 C C . ILE A 1 195 ? 12.963 0.870 12.868 1.00 53.91 195 ILE A C 1
ATOM 1607 O O . ILE A 1 195 ? 13.047 2.093 12.923 1.00 53.91 195 ILE A O 1
ATOM 1611 N N . TYR A 1 196 ? 13.918 0.070 13.355 1.00 45.12 196 TYR A N 1
ATOM 1612 C CA . TYR A 1 196 ? 15.094 0.567 14.072 1.00 45.12 196 TYR A CA 1
ATOM 1613 C C . TYR A 1 196 ? 16.325 -0.299 13.789 1.00 45.12 196 TYR A C 1
ATOM 1615 O O . TYR A 1 196 ? 16.374 -1.460 14.179 1.00 45.12 196 TYR A O 1
ATOM 1623 N N . THR A 1 197 ? 17.333 0.279 13.143 1.00 43.62 197 THR A N 1
ATOM 1624 C CA . THR A 1 197 ? 18.722 0.021 13.529 1.00 43.62 197 THR A CA 1
ATOM 1625 C C . THR A 1 197 ? 19.150 1.248 14.327 1.00 43.62 197 THR A C 1
ATOM 1627 O O . THR A 1 197 ? 18.904 2.377 13.897 1.00 43.62 197 THR A O 1
ATOM 1630 N N . GLU A 1 198 ? 19.707 1.043 15.521 1.00 44.28 198 GLU A N 1
ATOM 1631 C CA . GLU A 1 198 ? 20.045 2.098 16.498 1.00 44.28 198 GLU A CA 1
ATOM 1632 C C . GLU A 1 198 ? 21.023 3.160 15.954 1.00 44.28 198 GLU A C 1
ATOM 1634 O O . GLU A 1 198 ? 21.218 4.205 16.564 1.00 44.28 198 GLU A O 1
ATOM 1639 N N . GLU A 1 199 ? 21.581 2.945 14.764 1.00 44.28 199 GLU A N 1
ATOM 1640 C CA . GLU A 1 199 ? 22.633 3.770 14.179 1.00 44.28 199 GLU A CA 1
ATOM 1641 C C . GLU A 1 199 ? 22.141 4.937 13.303 1.00 44.28 199 GLU A C 1
ATOM 1643 O O . GLU A 1 199 ? 22.951 5.789 12.939 1.00 44.28 199 GLU A O 1
ATOM 1648 N N . CYS A 1 200 ? 20.849 5.045 12.936 1.00 39.88 200 CYS A N 1
ATOM 1649 C CA . CYS A 1 200 ? 20.414 6.192 12.116 1.00 39.88 200 CYS A CA 1
ATOM 1650 C C . CYS A 1 200 ? 18.900 6.522 12.166 1.00 39.88 200 CYS A C 1
ATOM 1652 O O . CYS A 1 200 ? 18.100 5.878 11.479 1.00 39.88 200 CYS A O 1
ATOM 1654 N N . PRO A 1 201 ? 18.469 7.587 12.875 1.00 43.16 201 PRO A N 1
ATOM 1655 C CA . PRO A 1 201 ? 17.050 7.949 13.023 1.00 43.16 201 PRO A CA 1
ATOM 1656 C C . PRO A 1 201 ? 16.377 8.497 11.744 1.00 43.16 201 PRO A C 1
ATOM 1658 O O . PRO A 1 201 ? 15.159 8.675 11.716 1.00 43.16 201 PRO A O 1
ATOM 1661 N N . THR A 1 202 ? 17.126 8.745 10.663 1.00 44.62 202 THR A N 1
ATOM 1662 C CA . THR A 1 202 ? 16.635 9.387 9.424 1.00 44.62 202 THR A CA 1
ATOM 1663 C C . THR A 1 202 ? 16.577 8.468 8.191 1.00 44.62 202 THR A C 1
ATOM 1665 O O . THR A 1 202 ? 16.001 8.864 7.172 1.00 44.62 202 THR A O 1
ATOM 1668 N N . SER A 1 203 ? 17.100 7.233 8.263 1.00 54.81 203 SER A N 1
ATOM 1669 C CA . SER A 1 203 ? 17.298 6.346 7.097 1.00 54.81 203 SER A CA 1
ATOM 1670 C C . SER A 1 203 ? 16.922 4.871 7.345 1.00 54.81 203 SER A C 1
ATOM 1672 O O . SER A 1 203 ? 17.651 3.949 6.967 1.00 54.81 203 SER A O 1
ATOM 1674 N N . SER A 1 204 ? 15.760 4.614 7.952 1.00 74.56 204 SER A N 1
ATOM 1675 C CA . SER A 1 204 ? 15.235 3.243 8.030 1.00 74.56 204 SER A CA 1
ATOM 1676 C C . SER A 1 204 ? 14.838 2.719 6.642 1.00 74.56 204 SER A C 1
ATOM 1678 O O . SER A 1 204 ? 14.340 3.479 5.802 1.00 74.56 204 SER A O 1
ATOM 1680 N N . ILE A 1 205 ? 15.018 1.410 6.408 1.00 84.69 205 ILE A N 1
ATOM 1681 C CA . ILE A 1 205 ? 14.577 0.714 5.179 1.00 84.69 205 ILE A CA 1
ATOM 1682 C C . ILE A 1 205 ? 13.126 1.086 4.872 1.00 84.69 205 ILE A C 1
ATOM 1684 O O . ILE A 1 205 ? 12.799 1.465 3.751 1.00 84.69 205 ILE A O 1
ATOM 1688 N N . LEU A 1 206 ? 12.272 1.079 5.899 1.00 87.69 206 LEU A N 1
ATOM 1689 C CA . LEU A 1 206 ? 10.871 1.474 5.796 1.00 87.69 206 LEU A CA 1
ATOM 1690 C C . LEU A 1 206 ? 10.692 2.873 5.184 1.00 87.69 206 LEU A C 1
ATOM 1692 O O . LEU A 1 206 ? 9.867 3.050 4.289 1.00 87.69 206 LEU A O 1
ATOM 1696 N N . SER A 1 207 ? 11.445 3.871 5.656 1.00 87.94 207 SER A N 1
ATOM 1697 C CA . SER A 1 207 ? 11.343 5.250 5.166 1.00 87.94 207 SER A CA 1
ATOM 1698 C C . SER A 1 207 ? 11.723 5.359 3.695 1.00 87.94 207 SER A C 1
ATOM 1700 O O . SER A 1 207 ? 10.992 5.956 2.902 1.00 87.94 207 SER A O 1
ATOM 1702 N N . ASN A 1 208 ? 12.824 4.724 3.300 1.00 91.38 208 ASN A N 1
ATOM 1703 C CA . ASN A 1 208 ? 13.292 4.776 1.920 1.00 91.38 208 ASN A CA 1
ATOM 1704 C C . ASN A 1 208 ? 12.413 3.952 0.973 1.00 91.38 208 ASN A C 1
ATOM 1706 O O . ASN A 1 208 ? 12.094 4.431 -0.117 1.00 91.38 208 ASN A O 1
ATOM 1710 N N . VAL A 1 209 ? 11.894 2.804 1.412 1.00 93.31 209 VAL A N 1
ATOM 1711 C CA . VAL A 1 209 ? 10.896 2.044 0.648 1.00 93.31 209 VAL A CA 1
ATOM 1712 C C . VAL A 1 209 ? 9.599 2.840 0.505 1.00 93.31 209 VAL A C 1
ATOM 1714 O O . VAL A 1 209 ? 9.034 2.901 -0.585 1.00 93.31 209 VAL A O 1
ATOM 1717 N N . ALA A 1 210 ? 9.127 3.513 1.556 1.00 93.56 210 ALA A N 1
ATOM 1718 C CA . ALA A 1 210 ? 7.919 4.330 1.483 1.00 93.56 210 ALA A CA 1
ATOM 1719 C C . ALA A 1 210 ? 8.093 5.549 0.555 1.00 93.56 210 ALA A C 1
ATOM 1721 O O . ALA A 1 210 ? 7.179 5.873 -0.210 1.00 93.56 210 ALA A O 1
ATOM 1722 N N . LYS A 1 211 ? 9.270 6.194 0.568 1.00 94.19 211 LYS A N 1
ATOM 1723 C CA . LYS A 1 211 ? 9.649 7.242 -0.399 1.00 94.19 211 LYS A CA 1
ATOM 1724 C C . LYS A 1 211 ? 9.676 6.697 -1.826 1.00 94.19 211 LYS A C 1
ATOM 1726 O O . LYS A 1 211 ? 9.086 7.314 -2.709 1.00 94.19 211 LYS A O 1
ATOM 1731 N N . PHE A 1 212 ? 10.293 5.533 -2.036 1.00 96.19 212 PHE A N 1
ATOM 1732 C CA . PHE A 1 212 ? 10.333 4.865 -3.334 1.00 96.19 212 PHE A CA 1
ATOM 1733 C C . PHE A 1 212 ? 8.920 4.577 -3.848 1.00 96.19 212 PHE A C 1
ATOM 1735 O O . PHE A 1 212 ? 8.593 4.953 -4.968 1.00 96.19 212 PHE A O 1
ATOM 1742 N N . CYS A 1 213 ? 8.047 3.996 -3.019 1.00 96.19 213 CYS A N 1
ATOM 1743 C CA . CYS A 1 213 ? 6.662 3.709 -3.394 1.00 96.19 213 CYS A CA 1
ATOM 1744 C C . CYS A 1 213 ? 5.905 4.985 -3.781 1.00 96.19 213 CYS A C 1
ATOM 1746 O O . CYS A 1 213 ? 5.169 4.995 -4.764 1.00 96.19 213 CYS A O 1
ATOM 1748 N N . ALA A 1 214 ? 6.076 6.068 -3.016 1.00 96.69 214 ALA A N 1
ATOM 1749 C CA . ALA A 1 214 ? 5.431 7.342 -3.317 1.00 96.69 214 ALA A CA 1
ATOM 1750 C C . ALA A 1 214 ? 5.920 7.927 -4.653 1.00 96.69 214 ALA A C 1
ATOM 1752 O O . ALA A 1 214 ? 5.102 8.378 -5.452 1.00 96.69 214 ALA A O 1
ATOM 1753 N N . ALA A 1 215 ? 7.226 7.867 -4.921 1.00 96.69 215 ALA A N 1
ATOM 1754 C CA . ALA A 1 215 ? 7.805 8.301 -6.189 1.00 96.69 215 ALA A CA 1
ATOM 1755 C C . ALA A 1 215 ? 7.354 7.417 -7.365 1.00 96.69 215 ALA A C 1
ATOM 1757 O O . ALA A 1 215 ? 6.990 7.937 -8.416 1.00 96.69 215 ALA A O 1
ATOM 1758 N N . ALA A 1 216 ? 7.301 6.096 -7.178 1.00 95.81 216 ALA A N 1
ATOM 1759 C CA . ALA A 1 216 ? 6.871 5.148 -8.202 1.00 95.81 216 ALA A CA 1
ATOM 1760 C C . ALA A 1 216 ? 5.426 5.404 -8.665 1.00 95.81 216 ALA A C 1
ATOM 1762 O O . ALA A 1 216 ? 5.146 5.307 -9.858 1.00 95.81 216 ALA A O 1
ATOM 1763 N N . ILE A 1 217 ? 4.529 5.790 -7.747 1.00 96.00 217 ILE A N 1
ATOM 1764 C CA . ILE A 1 217 ? 3.154 6.201 -8.078 1.00 96.00 217 ILE A CA 1
ATOM 1765 C C . ILE A 1 217 ? 3.149 7.436 -8.986 1.00 96.00 217 ILE A C 1
ATOM 1767 O O . ILE A 1 217 ? 2.409 7.465 -9.966 1.00 96.00 217 ILE A O 1
ATOM 1771 N N . ILE A 1 218 ? 3.968 8.444 -8.669 1.00 95.88 218 ILE A N 1
ATOM 1772 C CA . ILE A 1 218 ? 4.050 9.691 -9.446 1.00 95.88 218 ILE A CA 1
ATOM 1773 C C . ILE A 1 218 ? 4.592 9.404 -10.849 1.00 95.88 218 ILE A C 1
ATOM 1775 O O . ILE A 1 218 ? 3.969 9.798 -11.833 1.00 95.88 218 ILE A O 1
ATOM 1779 N N . ILE A 1 219 ? 5.703 8.667 -10.940 1.00 94.69 219 ILE A N 1
ATOM 1780 C CA . ILE A 1 219 ? 6.317 8.281 -12.217 1.00 94.69 219 ILE A CA 1
ATOM 1781 C C . ILE A 1 219 ? 5.323 7.477 -13.058 1.00 94.69 219 ILE A C 1
ATOM 1783 O O . ILE A 1 219 ? 5.159 7.751 -14.242 1.00 94.69 219 ILE A O 1
ATOM 1787 N N . HIS A 1 220 ? 4.619 6.513 -12.459 1.00 93.06 220 HIS A N 1
ATOM 1788 C CA . HIS A 1 220 ? 3.625 5.727 -13.183 1.00 93.06 220 HIS A CA 1
ATOM 1789 C C . HIS A 1 220 ? 2.505 6.609 -13.743 1.00 93.06 220 HIS A C 1
ATOM 1791 O O . HIS A 1 220 ? 2.200 6.503 -14.922 1.00 93.06 220 HIS A O 1
ATOM 1797 N N . ALA A 1 221 ? 1.951 7.523 -12.941 1.00 92.75 221 ALA A N 1
ATOM 1798 C CA . ALA A 1 221 ? 0.907 8.435 -13.402 1.00 92.75 221 ALA A CA 1
ATOM 1799 C C . ALA A 1 221 ? 1.372 9.317 -14.575 1.00 92.75 221 ALA A C 1
ATOM 1801 O O . ALA A 1 221 ? 0.633 9.490 -15.541 1.00 92.75 221 ALA A O 1
ATOM 1802 N N . GLN A 1 222 ? 2.604 9.833 -14.518 1.00 93.69 222 GLN A N 1
ATOM 1803 C CA . GLN A 1 222 ? 3.191 10.632 -15.599 1.00 93.69 222 GLN A CA 1
ATOM 1804 C C . GLN A 1 222 ? 3.364 9.814 -16.883 1.00 93.69 222 GLN A C 1
ATOM 1806 O O . GLN A 1 222 ? 2.950 10.252 -17.953 1.00 93.69 222 GLN A O 1
ATOM 1811 N N . VAL A 1 223 ? 3.939 8.612 -16.782 1.00 91.62 223 VAL A N 1
ATOM 1812 C CA . VAL A 1 223 ? 4.179 7.749 -17.947 1.00 91.62 223 VAL A CA 1
ATOM 1813 C C . VAL A 1 223 ? 2.861 7.253 -18.548 1.00 91.62 223 VAL A C 1
ATOM 1815 O O . VAL A 1 223 ? 2.726 7.250 -19.768 1.00 91.62 223 VAL A O 1
ATOM 1818 N N . SER A 1 224 ? 1.872 6.894 -17.724 1.00 89.19 224 SER A N 1
ATOM 1819 C CA . SER A 1 224 ? 0.539 6.502 -18.198 1.00 89.19 224 SER A CA 1
ATOM 1820 C C . SER A 1 224 ? -0.168 7.649 -18.924 1.00 89.19 224 SER A C 1
ATOM 1822 O O . SER A 1 224 ? -0.748 7.421 -19.982 1.00 89.19 224 SER A O 1
ATOM 1824 N N . ALA A 1 225 ? -0.078 8.883 -18.414 1.00 89.75 225 ALA A N 1
ATOM 1825 C CA . ALA A 1 225 ? -0.658 10.053 -19.075 1.00 89.75 225 ALA A CA 1
ATOM 1826 C C . ALA A 1 225 ? -0.010 10.325 -20.444 1.00 89.75 225 ALA A C 1
ATOM 1828 O O . ALA A 1 225 ? -0.713 10.578 -21.420 1.00 89.75 225 ALA A O 1
ATOM 1829 N N . ILE A 1 226 ? 1.320 10.214 -20.539 1.00 89.12 226 ILE A N 1
ATOM 1830 C CA . ILE A 1 226 ? 2.045 10.352 -21.813 1.00 89.12 226 ILE A CA 1
ATOM 1831 C C . ILE A 1 226 ? 1.645 9.237 -22.786 1.00 89.12 226 ILE A C 1
ATOM 1833 O O . ILE A 1 226 ? 1.390 9.509 -23.955 1.00 89.12 226 ILE A O 1
ATOM 1837 N N . ALA A 1 227 ? 1.562 7.989 -22.318 1.00 85.00 227 ALA A N 1
ATOM 1838 C CA . ALA A 1 227 ? 1.164 6.862 -23.156 1.00 85.00 227 ALA A CA 1
ATOM 1839 C C . ALA A 1 227 ? -0.250 7.046 -23.731 1.00 85.00 227 ALA A C 1
ATOM 1841 O O . ALA A 1 227 ? -0.448 6.806 -24.915 1.00 85.00 227 ALA A O 1
ATOM 1842 N N . GLN A 1 228 ? -1.198 7.532 -22.923 1.00 84.38 228 GLN A N 1
ATOM 1843 C CA . GLN A 1 228 ? -2.563 7.836 -23.366 1.00 84.38 228 GLN A CA 1
ATOM 1844 C C . GLN A 1 228 ? -2.616 8.984 -24.382 1.00 84.38 228 GLN A C 1
ATOM 1846 O O . GLN A 1 228 ? -3.406 8.934 -25.320 1.00 84.38 228 GLN A O 1
ATOM 1851 N N . ALA A 1 229 ? -1.772 10.007 -24.219 1.00 84.56 229 ALA A N 1
ATOM 1852 C CA . ALA A 1 229 ? -1.702 11.132 -25.150 1.00 84.56 229 ALA A CA 1
ATOM 1853 C C . ALA A 1 229 ? -1.123 10.750 -26.523 1.00 84.56 229 ALA A C 1
ATOM 1855 O O . ALA A 1 229 ? -1.423 11.414 -27.502 1.00 84.56 229 ALA A O 1
ATOM 1856 N N . LEU A 1 230 ? -0.302 9.698 -26.600 1.00 77.75 230 LEU A N 1
ATOM 1857 C CA . LEU A 1 230 ? 0.271 9.202 -27.859 1.00 77.75 230 LEU A CA 1
ATOM 1858 C C . LEU A 1 230 ? -0.655 8.239 -28.617 1.00 77.75 230 LEU A C 1
ATOM 1860 O O . LEU A 1 230 ? -0.379 7.910 -29.767 1.00 77.75 230 LEU A O 1
ATOM 1864 N N . THR A 1 231 ? -1.709 7.741 -27.968 1.00 74.31 231 THR A N 1
ATOM 1865 C CA . THR A 1 231 ? -2.684 6.811 -28.561 1.00 74.31 231 THR A CA 1
ATOM 1866 C C . THR A 1 231 ? -3.965 7.485 -29.055 1.00 74.31 231 THR A C 1
ATOM 1868 O O . THR A 1 231 ? -4.780 6.807 -29.676 1.00 74.31 231 THR A O 1
ATOM 1871 N N . ASN A 1 232 ? -4.144 8.779 -28.767 1.00 53.97 232 ASN A N 1
ATOM 1872 C CA . ASN A 1 232 ? -5.257 9.617 -29.231 1.00 53.97 232 ASN A CA 1
ATOM 1873 C C . ASN A 1 232 ? -4.778 10.572 -30.324 1.00 53.97 232 ASN A C 1
ATOM 1875 O O . ASN A 1 232 ? -5.598 10.880 -31.213 1.00 53.97 232 ASN A O 1
#

Foldseek 3Di:
DDPVLVVVLVVVLVVLCCLQPVPPPVVVVVPDPDDDPVNVVNQVVCLLLLAHPVVLNPDDSVVSSVVSNVSSVVVVVVVVVCVPDVDDDDRSSPHRDDPQLCVVAPADPLLVVLLVCLLVQNQDFLCNVCVVVVNDQQCRAGLQPPSDRPGSLCLQPNRPLLVVLNVVQPVVPCVVPPPDDSVVSSCVLSDSPQRDDPPDSPRTSSRSSSVSSSVSSVSRVVSVVVVVVVVD

Secondary structure (DSSP, 8-state):
--HHHHHHHHHHHHHHHHHHT-TTTHHHHHHSS---HHHHHHHHHHHHTT--HHHHHHS-HHHHHHHHHHHHHHHHHHHHHHTT-S-----GGGS-----GGGSSS--HHHHHHHHHHHTT-SSSHHHHHHHTT--GGG-B-TTSS--B--HHIIIII-GGGHHHHHHHTHHHHTTSTT--HHHHHHHHH-SSTT--TT-TT--HHHHHHHHHHHHHHHHHHHHHHHHHH--

Organism: NCBI:txid171643